Protein AF-A0A2E1SI57-F1 (afdb_monomer_lite)

Sequence (191 aa):
MLPLALVLLSILLGGAGLYLGLTAKQQLAPLTKSADEGSSSAARINKQLSKIDTRINELSAQNSKLKETIQRLGRESSQTLRETKQANEGVQSNRGELIELAQKISQFATSGAVTNASSSRLEATSTGSETSAIETFTASGSASTYKIQSGDTFGKIASQKGVRLDALLEANPDADPRRLSIGKEINIPAN

pLDDT: mean 80.32, std 16.09, range [33.22, 97.12]

Structure (mmCIF, N/CA/C/O backbone):
data_AF-A0A2E1SI57-F1
#
_entry.id   AF-A0A2E1SI57-F1
#
loop_
_atom_site.group_PDB
_atom_site.id
_atom_site.type_symbol
_atom_site.label_atom_id
_atom_site.label_alt_id
_atom_site.label_comp_id
_atom_site.label_asym_id
_atom_site.label_entity_id
_atom_site.label_seq_id
_atom_site.pdbx_PDB_ins_code
_atom_site.Cartn_x
_atom_site.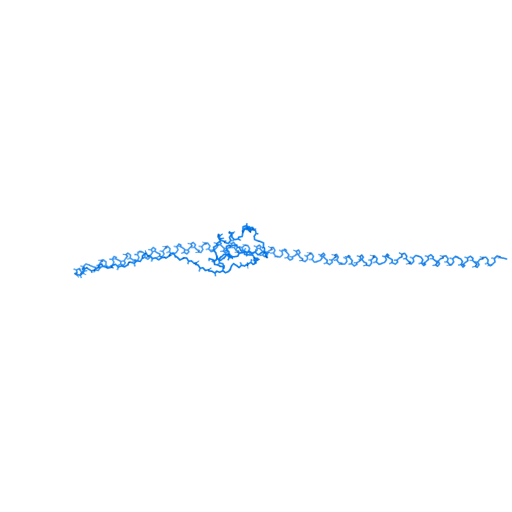Cartn_y
_atom_site.Cartn_z
_atom_site.occupancy
_atom_site.B_iso_or_equiv
_atom_site.auth_seq_id
_atom_site.auth_comp_id
_atom_site.auth_asym_id
_atom_site.auth_atom_id
_atom_site.pdbx_PDB_model_num
ATOM 1 N N . MET A 1 1 ? 59.042 12.226 -72.063 1.00 72.25 1 MET A N 1
ATOM 2 C CA . MET A 1 1 ? 57.666 11.858 -71.650 1.00 72.25 1 MET A CA 1
ATOM 3 C C . MET A 1 1 ? 57.533 11.437 -70.180 1.00 72.25 1 MET A C 1
ATOM 5 O O . MET A 1 1 ? 56.436 11.523 -69.651 1.00 72.25 1 MET A O 1
ATOM 9 N N . LEU A 1 2 ? 58.611 11.037 -69.491 1.00 68.94 2 LEU A N 1
ATOM 10 C CA . LEU A 1 2 ? 58.561 10.534 -68.107 1.00 68.94 2 LEU A CA 1
ATOM 11 C C . LEU A 1 2 ? 58.099 11.525 -66.996 1.00 68.94 2 LEU A C 1
ATOM 13 O O . LEU A 1 2 ? 57.396 11.073 -66.095 1.00 68.94 2 LEU A O 1
ATOM 17 N N . PRO A 1 3 ? 58.407 12.845 -67.016 1.00 80.94 3 PRO A N 1
ATOM 18 C CA . PRO A 1 3 ? 58.059 13.727 -65.888 1.00 80.94 3 PRO A CA 1
ATOM 19 C C . PRO A 1 3 ? 56.559 14.052 -65.788 1.00 80.94 3 PRO A C 1
ATOM 21 O O . PRO A 1 3 ? 56.043 14.230 -64.690 1.00 80.94 3 PRO A O 1
ATOM 24 N N . LEU A 1 4 ? 55.833 14.073 -66.911 1.00 82.12 4 LEU A N 1
ATOM 25 C CA . LEU A 1 4 ? 54.396 14.372 -66.928 1.00 82.12 4 LEU A CA 1
ATOM 26 C C . LEU A 1 4 ? 53.554 13.223 -66.337 1.00 82.12 4 LEU A C 1
ATOM 28 O O . LEU A 1 4 ? 52.540 13.464 -65.688 1.00 82.12 4 LEU A O 1
ATOM 32 N N . ALA A 1 5 ? 54.007 11.976 -66.504 1.00 83.25 5 ALA A N 1
ATOM 33 C CA . ALA A 1 5 ? 53.338 10.794 -65.959 1.00 83.25 5 ALA A CA 1
ATOM 34 C C . ALA A 1 5 ? 53.386 10.741 -64.418 1.00 83.25 5 ALA A C 1
ATOM 36 O O . ALA A 1 5 ? 52.406 10.354 -63.787 1.00 83.25 5 ALA A O 1
ATOM 37 N N . LEU A 1 6 ? 54.492 11.182 -63.805 1.00 85.25 6 LEU A N 1
ATOM 38 C CA . LEU A 1 6 ? 54.644 11.236 -62.344 1.00 85.25 6 LEU A CA 1
ATOM 39 C C . LEU A 1 6 ? 53.727 12.282 -61.690 1.00 85.25 6 LEU A C 1
ATOM 41 O O . LEU A 1 6 ? 53.188 12.029 -60.615 1.00 85.25 6 LEU A O 1
ATOM 45 N N . VAL A 1 7 ? 53.507 13.425 -62.349 1.00 87.12 7 VAL A N 1
ATOM 46 C CA . VAL A 1 7 ? 52.582 14.473 -61.874 1.00 87.12 7 VAL A CA 1
ATOM 47 C C . VAL A 1 7 ? 51.127 14.003 -61.941 1.00 87.12 7 VAL A C 1
ATOM 49 O O . VAL A 1 7 ? 50.351 14.237 -61.020 1.00 87.12 7 VAL A O 1
ATOM 52 N N . LEU A 1 8 ? 50.746 13.292 -63.003 1.00 85.25 8 LEU A N 1
ATOM 53 C CA . LEU A 1 8 ? 49.400 12.723 -63.108 1.00 85.25 8 LEU A CA 1
ATOM 54 C C . LEU A 1 8 ? 49.163 11.622 -62.068 1.00 85.25 8 LEU A C 1
ATOM 56 O O . LEU A 1 8 ? 48.084 11.560 -61.480 1.00 85.25 8 LEU A O 1
ATOM 60 N N . LEU A 1 9 ? 50.178 10.797 -61.792 1.00 88.19 9 LEU A N 1
ATOM 61 C CA . LEU A 1 9 ? 50.095 9.760 -60.768 1.00 88.19 9 LEU A CA 1
ATOM 62 C C . LEU A 1 9 ? 49.910 10.357 -59.366 1.00 88.19 9 LEU A C 1
ATOM 64 O O . LEU A 1 9 ? 49.079 9.859 -58.613 1.00 88.19 9 LEU A O 1
ATOM 68 N N . SER A 1 10 ? 50.624 11.433 -59.016 1.00 86.88 10 SER A N 1
ATOM 69 C CA . SER A 1 10 ? 50.491 12.070 -57.699 1.00 86.88 10 SER A CA 1
ATOM 70 C C . SER A 1 10 ? 49.138 12.759 -57.505 1.00 86.88 10 SER A C 1
ATOM 72 O O . SER A 1 10 ? 48.560 12.662 -56.424 1.00 86.88 10 SER A O 1
ATOM 74 N N . ILE A 1 11 ? 48.587 13.383 -58.550 1.00 89.75 11 ILE A N 1
ATOM 75 C CA . ILE A 1 11 ? 47.237 13.966 -58.523 1.00 89.75 11 ILE A CA 1
ATOM 76 C C . ILE A 1 11 ? 46.177 12.872 -58.363 1.00 89.75 11 ILE A C 1
ATOM 78 O O . ILE A 1 11 ? 45.258 13.026 -57.560 1.00 89.75 11 ILE A O 1
ATOM 82 N N . LEU A 1 12 ? 46.314 11.751 -59.078 1.00 89.94 12 LEU A N 1
ATOM 83 C CA . LEU A 1 12 ? 45.384 10.626 -58.974 1.00 89.94 12 LEU A CA 1
ATOM 84 C C . LEU A 1 12 ? 45.428 9.993 -57.577 1.00 89.94 12 LEU A C 1
ATOM 86 O O . LEU A 1 12 ? 44.386 9.742 -56.974 1.00 89.94 12 LEU A O 1
ATOM 90 N N . LEU A 1 13 ? 46.632 9.780 -57.042 1.00 92.19 13 LEU A N 1
ATOM 91 C CA . LEU A 1 13 ? 46.834 9.200 -55.716 1.00 92.19 13 LEU A CA 1
ATOM 92 C C . LEU A 1 13 ? 46.346 10.148 -54.609 1.00 92.19 13 LEU A C 1
ATOM 94 O O . LEU A 1 13 ? 45.698 9.708 -53.661 1.00 92.19 13 LEU A O 1
ATOM 98 N N . GLY A 1 14 ? 46.584 11.454 -54.763 1.00 90.38 14 GLY A N 1
ATOM 99 C CA . GLY A 1 14 ? 46.053 12.489 -53.878 1.00 90.38 14 GLY A CA 1
ATOM 100 C C . GLY A 1 14 ? 44.525 12.570 -53.922 1.00 90.38 14 GLY A C 1
ATOM 101 O O . GLY A 1 14 ? 43.884 12.616 -52.874 1.00 90.38 14 GLY A O 1
ATOM 102 N N . GLY A 1 15 ? 43.930 12.510 -55.116 1.00 90.75 15 GLY A N 1
ATOM 103 C CA . GLY A 1 15 ? 42.479 12.484 -55.307 1.00 90.75 15 GLY A CA 1
ATOM 104 C C . GLY A 1 15 ? 41.827 11.241 -54.698 1.00 90.75 15 GLY A C 1
ATOM 105 O O . GLY A 1 15 ? 40.817 11.357 -54.005 1.00 90.75 15 GLY A O 1
ATOM 106 N N . ALA A 1 16 ? 42.441 10.068 -54.873 1.00 89.50 16 ALA A N 1
ATOM 107 C CA . ALA A 1 16 ? 41.993 8.823 -54.253 1.00 89.50 16 ALA A CA 1
ATOM 108 C C . ALA A 1 16 ? 42.081 8.881 -52.717 1.00 89.50 16 ALA A C 1
ATOM 110 O O . ALA A 1 16 ? 41.140 8.477 -52.033 1.00 89.50 16 ALA A O 1
ATOM 111 N N . GLY A 1 17 ? 43.165 9.440 -52.169 1.00 89.81 17 GLY A N 1
ATOM 112 C CA . GLY A 1 17 ? 43.313 9.659 -50.728 1.00 89.81 17 GLY A CA 1
ATOM 113 C C . GLY A 1 17 ? 42.256 10.611 -50.161 1.00 89.81 17 GLY A C 1
ATOM 114 O O . GLY A 1 17 ? 41.647 10.320 -49.130 1.00 89.81 17 GLY A O 1
ATOM 115 N N . LEU A 1 18 ? 41.978 11.717 -50.859 1.00 89.69 18 LEU A N 1
ATOM 116 C CA . LEU A 1 18 ? 40.957 12.686 -50.458 1.00 89.69 18 LEU A CA 1
ATOM 117 C C . LEU A 1 18 ? 39.544 12.079 -50.513 1.00 89.69 18 LEU A C 1
ATOM 119 O O . LEU A 1 18 ? 38.763 12.250 -49.578 1.00 89.69 18 LEU A O 1
ATOM 123 N N . TYR A 1 19 ? 39.235 11.322 -51.570 1.00 86.44 19 TYR A N 1
ATOM 124 C CA . TYR A 1 19 ? 37.960 10.619 -51.735 1.00 86.44 19 TYR A CA 1
ATOM 125 C C . TYR A 1 19 ? 37.730 9.587 -50.625 1.00 86.44 19 TYR A C 1
ATOM 127 O O . TYR A 1 19 ? 36.651 9.530 -50.026 1.00 86.44 19 TYR A O 1
ATOM 135 N N . LEU A 1 20 ? 38.762 8.807 -50.295 1.00 87.88 20 LEU A N 1
ATOM 136 C CA . LEU A 1 20 ? 38.685 7.800 -49.243 1.00 87.88 20 LEU A CA 1
ATOM 137 C C . LEU A 1 20 ? 38.544 8.441 -47.853 1.00 87.88 20 LEU A C 1
ATOM 139 O O . LEU A 1 20 ? 37.732 7.985 -47.050 1.00 87.88 20 LEU A O 1
ATOM 143 N N . GLY A 1 21 ? 39.258 9.540 -47.590 1.00 84.12 21 GLY A N 1
ATOM 144 C CA . GLY A 1 21 ? 39.120 10.314 -46.353 1.00 84.12 21 GLY A CA 1
ATOM 145 C C . GLY A 1 21 ? 37.721 10.916 -46.175 1.00 84.12 21 GLY A C 1
ATOM 146 O O . GLY A 1 21 ? 37.158 10.868 -45.078 1.00 84.12 21 GLY A O 1
ATOM 147 N N . LEU A 1 22 ? 37.125 11.428 -47.257 1.00 81.12 22 LEU A N 1
ATOM 148 C CA . LEU A 1 22 ? 35.765 11.974 -47.241 1.00 81.12 22 LEU A CA 1
ATOM 149 C C . LEU A 1 22 ? 34.713 10.875 -47.017 1.00 81.12 22 LEU A C 1
ATOM 151 O O . LEU A 1 22 ? 33.778 11.059 -46.238 1.00 81.12 22 LEU A O 1
ATOM 155 N N . THR A 1 23 ? 34.907 9.707 -47.633 1.00 80.38 23 THR A N 1
ATOM 156 C CA . THR A 1 23 ? 34.033 8.534 -47.467 1.00 80.38 23 THR A CA 1
ATOM 157 C C . THR A 1 23 ? 34.116 7.969 -46.043 1.00 80.38 23 THR A C 1
ATOM 159 O O . THR A 1 23 ? 33.094 7.643 -45.440 1.00 80.38 23 THR A O 1
ATOM 162 N N . ALA A 1 24 ? 35.314 7.925 -45.450 1.00 78.12 24 ALA A N 1
ATOM 163 C CA . ALA A 1 24 ? 35.501 7.514 -44.060 1.00 78.12 24 ALA A CA 1
ATOM 164 C C . ALA A 1 24 ? 34.776 8.459 -43.083 1.00 78.12 24 ALA A C 1
ATOM 166 O O . ALA A 1 24 ? 34.071 7.999 -42.189 1.00 78.12 24 ALA A O 1
ATOM 167 N N . LYS A 1 25 ? 34.858 9.783 -43.283 1.00 73.25 25 LYS A N 1
ATOM 168 C CA . LYS A 1 25 ? 34.141 10.768 -42.447 1.00 73.25 25 LYS A CA 1
ATOM 169 C C . LYS A 1 25 ? 32.623 10.533 -42.417 1.00 73.25 25 LYS A C 1
ATOM 171 O O . LYS A 1 25 ? 32.020 10.697 -41.358 1.00 73.25 25 LYS A O 1
ATOM 176 N N . GLN A 1 26 ? 32.016 10.117 -43.533 1.00 73.56 26 GLN A N 1
ATOM 177 C CA . GLN A 1 26 ? 30.572 9.841 -43.605 1.00 73.56 26 GLN A CA 1
ATOM 178 C C . GLN A 1 26 ? 30.158 8.608 -42.787 1.00 73.56 26 GLN A C 1
ATOM 180 O O . GLN A 1 26 ? 29.090 8.610 -42.179 1.00 73.56 26 GLN A O 1
ATOM 185 N N . GLN A 1 27 ? 31.018 7.589 -42.709 1.00 70.31 27 GLN A N 1
ATOM 186 C CA . GLN A 1 27 ? 30.766 6.363 -41.940 1.00 70.31 27 GLN A CA 1
ATOM 187 C C . GLN A 1 27 ? 30.908 6.574 -40.420 1.00 70.31 27 GLN A C 1
ATOM 189 O O . GLN A 1 27 ? 30.269 5.873 -39.641 1.00 70.31 27 GLN A O 1
ATOM 194 N N . LEU A 1 28 ? 31.711 7.551 -39.975 1.00 66.88 28 LEU A N 1
ATOM 195 C CA . LEU A 1 28 ? 31.968 7.812 -38.549 1.00 66.88 28 LEU A CA 1
ATOM 196 C C . LEU A 1 28 ? 30.889 8.675 -37.863 1.00 66.88 28 LEU A C 1
ATOM 198 O O . LEU A 1 28 ? 30.695 8.567 -36.652 1.00 66.88 28 LEU A O 1
ATOM 202 N N . ALA A 1 29 ? 30.168 9.510 -38.616 1.00 71.12 29 ALA A N 1
ATOM 203 C CA . ALA A 1 29 ? 29.090 10.354 -38.093 1.00 71.12 29 ALA A CA 1
ATOM 204 C C . ALA A 1 29 ? 27.936 9.581 -37.400 1.00 71.12 29 ALA A C 1
ATOM 206 O O . ALA A 1 29 ? 27.519 9.992 -36.314 1.00 71.12 29 ALA A O 1
ATOM 207 N N . PRO A 1 30 ? 27.413 8.462 -37.946 1.00 72.38 30 PRO A N 1
ATOM 208 C CA . PRO A 1 30 ? 26.376 7.690 -37.255 1.00 72.38 30 PRO A CA 1
ATOM 209 C C . PRO A 1 30 ? 26.901 6.984 -35.993 1.00 72.38 30 PRO A C 1
ATOM 211 O O . PRO A 1 30 ? 26.175 6.879 -35.004 1.00 72.38 30 PRO A O 1
ATOM 214 N N . LEU A 1 31 ? 28.170 6.560 -35.991 1.00 69.06 31 LEU A N 1
ATOM 215 C CA . LEU A 1 31 ? 28.803 5.884 -34.853 1.00 69.06 31 LEU A CA 1
ATOM 216 C C . LEU A 1 31 ? 28.915 6.813 -33.636 1.00 69.06 31 LEU A C 1
ATOM 218 O O . LEU A 1 31 ? 28.514 6.423 -32.540 1.00 69.06 31 LEU A O 1
ATOM 222 N N . THR A 1 32 ? 29.369 8.059 -33.821 1.00 71.81 32 THR A N 1
ATOM 223 C CA . THR A 1 32 ? 29.458 9.023 -32.706 1.00 71.81 32 THR A CA 1
ATOM 224 C C . THR A 1 32 ? 28.087 9.360 -32.124 1.00 71.81 32 THR A C 1
ATOM 226 O O . THR A 1 32 ? 27.940 9.391 -30.908 1.00 71.81 32 THR A O 1
ATOM 229 N N . LYS A 1 33 ? 27.053 9.505 -32.963 1.00 76.62 33 LYS A N 1
ATOM 230 C CA . LYS A 1 33 ? 25.689 9.773 -32.490 1.00 76.62 33 LYS A CA 1
ATOM 231 C C . LYS A 1 33 ? 25.147 8.626 -31.633 1.00 76.62 33 LYS A C 1
ATOM 233 O O . LYS A 1 33 ? 24.593 8.866 -30.564 1.00 76.62 33 LYS A O 1
ATOM 238 N N . SER A 1 34 ? 25.356 7.381 -32.066 1.00 70.62 34 SER A N 1
ATOM 239 C CA . SER A 1 34 ? 24.949 6.205 -31.287 1.00 70.62 34 SER A CA 1
ATOM 240 C C . SER A 1 34 ? 25.712 6.069 -29.960 1.00 70.62 34 SER A C 1
ATOM 242 O O . SER A 1 34 ? 25.139 5.627 -28.964 1.00 70.62 34 SER A O 1
ATOM 244 N N . ALA A 1 35 ? 26.975 6.508 -29.906 1.00 76.88 35 ALA A N 1
ATOM 245 C CA . ALA A 1 35 ? 27.766 6.527 -28.677 1.00 76.88 35 ALA A CA 1
ATOM 246 C C . ALA A 1 35 ? 27.251 7.571 -27.663 1.00 76.88 35 ALA A C 1
ATOM 248 O O . ALA A 1 35 ? 27.119 7.257 -26.477 1.00 76.88 35 ALA A O 1
ATOM 249 N N . ASP A 1 36 ? 26.887 8.776 -28.117 1.00 79.12 36 ASP A N 1
ATOM 250 C CA . ASP A 1 36 ? 26.271 9.820 -27.279 1.00 79.12 36 ASP A CA 1
ATOM 251 C C . ASP A 1 36 ? 24.883 9.407 -26.750 1.00 79.12 36 ASP A C 1
ATOM 253 O O . ASP A 1 36 ? 24.551 9.613 -25.574 1.00 79.12 36 ASP A O 1
ATOM 257 N N . GLU A 1 37 ? 24.073 8.764 -27.596 1.00 81.25 37 GLU A N 1
ATOM 258 C CA . GLU A 1 37 ? 22.772 8.200 -27.212 1.00 81.25 37 GLU A CA 1
ATOM 259 C C . GLU A 1 37 ? 22.923 7.045 -26.203 1.00 81.25 37 GLU A C 1
ATOM 261 O O . GLU A 1 37 ? 22.159 6.955 -25.232 1.00 81.25 37 GLU A O 1
ATOM 266 N N . GLY A 1 38 ? 23.945 6.199 -26.375 1.00 81.81 38 GLY A N 1
ATOM 267 C CA . GLY A 1 38 ? 24.311 5.139 -25.434 1.00 81.81 38 GLY A CA 1
ATOM 268 C C . GLY A 1 38 ? 24.740 5.683 -24.068 1.00 81.81 38 GLY A C 1
ATOM 269 O O . GLY A 1 38 ? 24.234 5.231 -23.039 1.00 81.81 38 GLY A O 1
ATOM 270 N N . SER A 1 39 ? 25.593 6.711 -24.045 1.00 84.44 39 SER A N 1
ATOM 271 C CA . SER A 1 39 ? 26.023 7.402 -22.818 1.00 84.44 39 SER A CA 1
ATOM 272 C C . SER A 1 39 ? 24.841 8.031 -22.070 1.00 84.44 39 SER A C 1
ATOM 274 O O . SER A 1 39 ? 24.659 7.838 -20.864 1.00 84.44 39 SER A O 1
ATOM 276 N N . SER A 1 40 ? 23.950 8.696 -22.808 1.00 87.19 40 SER A N 1
ATOM 277 C CA . SER A 1 40 ? 22.722 9.281 -22.261 1.00 87.19 40 SER A CA 1
ATOM 278 C C . SER A 1 40 ? 21.784 8.222 -21.671 1.00 87.19 40 SER A C 1
ATOM 280 O O . SER A 1 40 ? 21.153 8.443 -20.633 1.00 87.19 40 SER A O 1
ATOM 282 N N . SER A 1 41 ? 21.695 7.053 -22.309 1.00 89.56 41 SER A N 1
ATOM 283 C CA . SER A 1 41 ? 20.908 5.916 -21.820 1.00 89.56 41 SER A CA 1
ATOM 284 C C . SER A 1 41 ? 21.512 5.319 -20.547 1.00 89.56 41 SER A C 1
ATOM 286 O O . SER A 1 41 ? 20.787 5.102 -19.575 1.00 89.56 41 SER A O 1
ATOM 288 N N . ALA A 1 42 ? 22.836 5.154 -20.492 1.00 89.38 42 ALA A N 1
ATOM 289 C CA . ALA A 1 42 ? 23.546 4.700 -19.298 1.00 89.38 42 ALA A CA 1
ATOM 290 C C . ALA A 1 42 ? 23.355 5.660 -18.107 1.00 89.38 42 ALA A C 1
ATOM 292 O O . ALA A 1 42 ? 23.066 5.220 -16.992 1.00 89.38 42 ALA A O 1
ATOM 293 N N . ALA A 1 43 ? 23.408 6.975 -18.343 1.00 90.69 43 ALA A N 1
ATOM 294 C CA . ALA A 1 43 ? 23.146 7.982 -17.313 1.00 90.69 43 ALA A CA 1
ATOM 295 C C . ALA A 1 43 ? 21.711 7.894 -16.758 1.00 90.69 43 ALA A C 1
ATOM 297 O O . ALA A 1 43 ? 21.491 8.006 -15.548 1.00 90.69 43 ALA A O 1
ATOM 298 N N . ARG A 1 44 ? 20.719 7.646 -1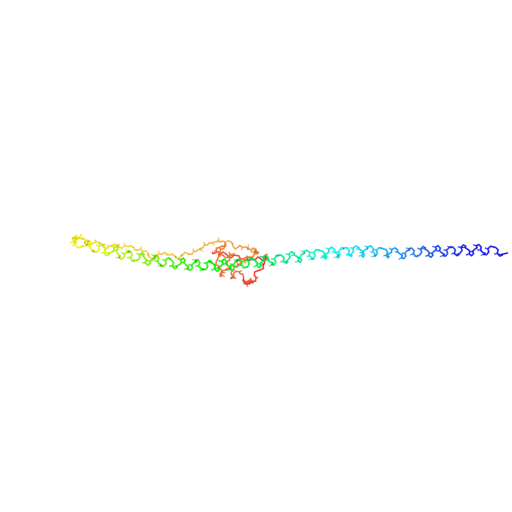7.625 1.00 93.62 44 ARG A N 1
ATOM 299 C CA . ARG A 1 44 ? 19.324 7.424 -17.207 1.00 93.62 44 ARG A CA 1
ATOM 300 C C . ARG A 1 44 ? 19.181 6.153 -16.376 1.00 93.62 44 ARG A C 1
ATOM 302 O O . ARG A 1 44 ? 18.495 6.199 -15.358 1.00 93.62 44 ARG A O 1
ATOM 309 N N . ILE A 1 45 ? 19.830 5.059 -16.778 1.00 93.50 45 ILE A N 1
ATOM 310 C CA . ILE A 1 45 ? 19.814 3.789 -16.038 1.00 93.50 45 ILE A CA 1
ATOM 311 C C . ILE A 1 45 ? 20.393 3.989 -14.637 1.00 93.50 45 ILE A C 1
ATOM 313 O O . ILE A 1 45 ? 19.734 3.642 -13.662 1.00 93.50 45 ILE A O 1
ATOM 317 N N . ASN A 1 46 ? 21.556 4.632 -14.515 1.00 92.88 46 ASN A N 1
ATOM 318 C CA . ASN A 1 46 ? 22.174 4.888 -13.212 1.00 92.88 46 ASN A CA 1
ATOM 319 C C . ASN A 1 46 ? 21.273 5.762 -12.312 1.00 92.88 46 ASN A C 1
ATOM 321 O O . ASN A 1 46 ? 21.055 5.469 -11.137 1.00 92.88 46 ASN A O 1
ATOM 325 N N . LYS A 1 47 ? 20.626 6.783 -12.890 1.00 94.81 47 LYS A N 1
ATOM 326 C CA . LYS A 1 47 ? 19.633 7.600 -12.173 1.00 94.81 47 LYS A CA 1
ATOM 327 C C . LYS A 1 47 ? 18.419 6.789 -11.705 1.00 94.81 47 LYS A C 1
ATOM 329 O O . LYS A 1 47 ? 17.893 7.060 -10.627 1.00 94.81 47 LYS A O 1
ATOM 334 N N . GLN A 1 48 ? 17.937 5.838 -12.506 1.00 94.31 48 GLN A N 1
ATOM 335 C CA . GLN A 1 48 ? 16.854 4.937 -12.095 1.00 94.31 48 GLN A CA 1
ATOM 336 C C . GLN A 1 48 ? 17.312 4.004 -10.973 1.00 94.31 48 GLN A C 1
ATOM 338 O O . GLN A 1 48 ? 16.566 3.825 -10.016 1.00 94.31 48 GLN A O 1
ATOM 343 N N . LEU A 1 49 ? 18.541 3.490 -11.042 1.00 94.00 49 LEU A N 1
ATOM 344 C CA . LEU A 1 49 ? 19.119 2.620 -10.020 1.00 94.00 49 LEU A CA 1
ATOM 345 C C . LEU A 1 49 ? 19.189 3.331 -8.661 1.00 94.00 49 LEU A C 1
ATOM 347 O O . LEU A 1 49 ? 18.596 2.864 -7.696 1.00 94.00 49 LEU A O 1
ATOM 351 N N . SER A 1 50 ? 19.732 4.551 -8.631 1.00 94.81 50 SER A N 1
ATOM 352 C CA . SER A 1 50 ? 19.771 5.381 -7.418 1.00 94.81 50 SER A CA 1
ATOM 353 C C . SER A 1 50 ? 18.375 5.675 -6.840 1.00 94.81 50 SER A C 1
ATOM 355 O O . SER A 1 50 ? 18.170 5.668 -5.621 1.00 94.81 50 SER A O 1
ATOM 357 N N . LYS A 1 51 ? 17.369 5.895 -7.700 1.00 95.81 51 LYS A N 1
ATOM 358 C CA . LYS A 1 51 ? 15.974 6.044 -7.252 1.00 95.81 51 LYS A CA 1
ATOM 359 C C . LYS A 1 51 ? 15.414 4.752 -6.663 1.00 95.81 51 LYS A C 1
ATOM 361 O O . LYS A 1 51 ? 14.646 4.824 -5.707 1.00 95.81 51 LYS A O 1
ATOM 366 N N . ILE A 1 52 ? 15.749 3.601 -7.241 1.00 96.62 52 ILE A N 1
ATOM 367 C CA . ILE A 1 52 ? 15.336 2.291 -6.732 1.00 96.62 52 ILE A CA 1
ATOM 368 C C . ILE A 1 52 ? 15.963 2.051 -5.356 1.00 96.62 52 ILE A C 1
ATOM 370 O O . ILE A 1 52 ? 15.219 1.740 -4.431 1.00 96.62 52 ILE A O 1
ATOM 374 N N . ASP A 1 53 ? 17.261 2.307 -5.178 1.00 95.62 53 ASP A N 1
ATOM 375 C CA . ASP A 1 53 ? 17.939 2.188 -3.878 1.00 95.62 53 ASP A CA 1
ATOM 376 C C . ASP A 1 53 ? 17.277 3.065 -2.809 1.00 95.62 53 ASP A C 1
ATOM 378 O O . ASP A 1 53 ? 16.977 2.618 -1.700 1.00 95.62 53 ASP A O 1
ATOM 382 N N . THR A 1 54 ? 16.953 4.309 -3.172 1.00 96.62 54 THR A N 1
ATOM 383 C CA . THR A 1 54 ? 16.238 5.231 -2.277 1.00 96.62 54 THR A CA 1
ATOM 384 C C . THR A 1 54 ? 14.867 4.674 -1.884 1.00 96.62 54 THR A C 1
ATOM 386 O O . THR A 1 54 ? 14.500 4.701 -0.710 1.00 96.62 54 THR A O 1
ATOM 389 N N . ARG A 1 55 ? 14.107 4.133 -2.846 1.00 97.06 55 ARG A N 1
ATOM 390 C CA . ARG A 1 55 ? 12.792 3.524 -2.586 1.00 97.06 55 ARG A CA 1
ATOM 391 C C . ARG A 1 55 ? 12.889 2.269 -1.723 1.00 97.06 55 ARG A C 1
ATOM 393 O O . ARG A 1 55 ? 12.007 2.058 -0.900 1.00 97.06 55 ARG A O 1
ATOM 400 N N . ILE A 1 56 ? 13.927 1.452 -1.892 1.00 96.81 56 ILE A N 1
ATOM 401 C CA . ILE A 1 56 ? 14.162 0.259 -1.068 1.00 96.81 56 ILE A CA 1
ATOM 402 C C . ILE A 1 56 ? 14.409 0.665 0.388 1.00 96.81 56 ILE A C 1
ATOM 404 O O . ILE A 1 56 ? 13.796 0.099 1.294 1.00 96.81 56 ILE A O 1
ATOM 408 N N . ASN A 1 57 ? 15.245 1.681 0.613 1.00 96.38 57 ASN A N 1
ATOM 409 C CA . ASN A 1 57 ? 15.526 2.189 1.956 1.00 96.38 57 ASN A CA 1
ATOM 410 C C . ASN A 1 57 ? 14.274 2.779 2.621 1.00 96.38 57 ASN A C 1
ATOM 412 O O . ASN A 1 57 ? 13.984 2.462 3.775 1.00 96.38 57 ASN A O 1
ATOM 416 N N . GLU A 1 58 ? 13.493 3.569 1.883 1.00 95.81 58 GLU A N 1
ATOM 417 C CA . GLU A 1 58 ? 12.214 4.107 2.361 1.00 95.81 58 GLU A CA 1
ATOM 418 C C . GLU A 1 58 ? 11.222 2.985 2.708 1.00 95.81 58 GLU A C 1
ATOM 420 O O . GLU A 1 58 ? 10.621 2.984 3.781 1.00 95.81 58 GLU A O 1
ATOM 425 N N . LEU A 1 59 ? 11.086 1.978 1.840 1.00 96.56 59 LEU A N 1
ATOM 426 C CA . LEU A 1 59 ? 10.178 0.855 2.071 1.00 96.56 59 LEU A CA 1
ATOM 427 C C . LEU A 1 59 ? 10.591 0.030 3.301 1.00 96.56 59 LEU A C 1
ATOM 429 O O . LEU A 1 59 ? 9.740 -0.420 4.069 1.00 96.56 59 LEU A O 1
ATOM 433 N N . SER A 1 60 ? 11.895 -0.137 3.525 1.00 96.06 60 SER A N 1
ATOM 434 C CA . SER A 1 60 ? 12.431 -0.763 4.737 1.00 96.06 60 SER A CA 1
ATOM 435 C C . SER A 1 60 ? 12.045 0.021 5.998 1.00 96.06 60 SER A C 1
ATOM 437 O O . SER A 1 60 ? 11.530 -0.558 6.962 1.00 96.06 60 SER A O 1
ATOM 439 N N . ALA A 1 61 ? 12.190 1.350 5.973 1.00 96.88 61 ALA A N 1
ATOM 440 C CA . ALA A 1 61 ? 11.789 2.214 7.081 1.00 96.88 61 ALA A CA 1
ATOM 441 C C . ALA A 1 61 ? 10.274 2.138 7.355 1.00 96.88 61 ALA A C 1
ATOM 443 O O . ALA A 1 61 ? 9.851 2.030 8.511 1.00 96.88 61 ALA A O 1
ATOM 444 N N . GLN A 1 62 ? 9.450 2.111 6.303 1.00 96.69 62 GLN A N 1
ATOM 445 C CA . GLN A 1 62 ? 7.999 1.942 6.417 1.00 96.69 62 GLN A CA 1
ATOM 446 C C . GLN A 1 62 ? 7.619 0.604 7.055 1.00 96.69 62 GLN A C 1
ATOM 448 O O . GLN A 1 62 ? 6.770 0.572 7.947 1.00 96.69 62 GLN A O 1
ATOM 453 N N . ASN A 1 63 ? 8.281 -0.488 6.667 1.00 96.56 63 ASN A N 1
ATOM 454 C CA . ASN A 1 63 ? 8.057 -1.800 7.272 1.00 96.56 63 ASN A CA 1
ATOM 455 C C . ASN A 1 63 ? 8.428 -1.821 8.764 1.00 96.56 63 ASN A C 1
ATOM 457 O O . ASN A 1 63 ? 7.697 -2.407 9.566 1.00 96.56 63 ASN A O 1
ATOM 461 N N . SER A 1 64 ? 9.508 -1.141 9.165 1.00 97.12 64 SER A N 1
ATOM 462 C CA . SER A 1 64 ? 9.862 -0.997 10.585 1.00 97.12 64 SER A CA 1
ATOM 463 C C . SER A 1 64 ? 8.782 -0.239 11.364 1.00 97.12 64 SER A C 1
ATOM 465 O O . SER A 1 64 ? 8.320 -0.705 12.407 1.00 97.12 64 SER A O 1
ATOM 467 N N . LYS A 1 65 ? 8.297 0.885 10.823 1.00 96.12 65 LYS A N 1
ATOM 468 C CA . LYS A 1 65 ? 7.222 1.680 11.437 1.00 96.12 65 LYS A CA 1
ATOM 469 C C . LYS A 1 65 ? 5.904 0.908 11.539 1.00 96.12 65 LYS A C 1
ATOM 471 O O . LYS A 1 65 ? 5.177 1.023 12.530 1.00 96.12 65 LYS A O 1
ATOM 476 N N . LEU A 1 66 ? 5.592 0.102 10.525 1.00 95.56 66 LEU A N 1
ATOM 477 C CA . LEU A 1 66 ? 4.429 -0.779 10.539 1.00 95.56 66 LEU A CA 1
ATOM 478 C C . LEU A 1 66 ? 4.547 -1.818 11.661 1.00 95.56 66 LEU A C 1
ATOM 480 O O . LEU A 1 66 ? 3.604 -1.992 12.433 1.00 95.56 66 LEU A O 1
ATOM 484 N N . LYS A 1 67 ? 5.718 -2.450 11.808 1.00 96.31 67 LYS A N 1
ATOM 485 C CA . LYS A 1 67 ? 5.996 -3.408 12.887 1.00 96.31 67 LYS A CA 1
ATOM 486 C C . LYS A 1 67 ? 5.813 -2.778 14.268 1.00 96.31 67 LYS A C 1
ATOM 488 O O . LYS A 1 67 ? 5.151 -3.371 15.117 1.00 96.31 67 LYS A O 1
ATOM 493 N N . GLU A 1 68 ? 6.336 -1.573 14.485 1.00 96.31 68 GLU A N 1
ATOM 494 C CA . GLU A 1 68 ? 6.143 -0.838 15.742 1.00 96.31 68 GLU A CA 1
ATOM 495 C C . GLU A 1 68 ? 4.669 -0.534 16.016 1.00 96.31 68 GLU A C 1
ATOM 497 O O . GLU A 1 68 ? 4.194 -0.713 17.138 1.00 96.31 68 GLU A O 1
ATOM 502 N N . THR A 1 69 ? 3.924 -0.121 14.989 1.00 94.88 69 THR A N 1
ATOM 503 C CA . THR A 1 69 ? 2.494 0.189 15.116 1.00 94.88 69 THR A CA 1
ATOM 504 C C . THR A 1 69 ? 1.696 -1.047 15.522 1.00 94.88 69 THR A C 1
ATOM 506 O O . THR A 1 69 ? 0.878 -0.967 16.436 1.00 94.88 69 THR A O 1
ATOM 509 N N . ILE A 1 70 ? 1.975 -2.198 14.905 1.00 96.38 70 ILE A N 1
ATOM 510 C CA . ILE A 1 70 ? 1.348 -3.478 15.258 1.00 96.38 70 ILE A CA 1
ATOM 511 C C . ILE A 1 70 ? 1.687 -3.863 16.702 1.00 96.38 70 ILE A C 1
ATOM 513 O O . ILE A 1 70 ? 0.804 -4.252 17.464 1.00 96.38 70 ILE A O 1
ATOM 517 N N . GLN A 1 71 ? 2.952 -3.722 17.109 1.00 93.88 71 GLN A N 1
ATOM 518 C CA . GLN A 1 71 ? 3.377 -4.044 18.472 1.00 93.88 71 GLN A CA 1
ATOM 519 C C . GLN A 1 71 ? 2.745 -3.128 19.524 1.00 93.88 71 GLN A C 1
ATOM 521 O O . GLN A 1 71 ? 2.399 -3.594 20.611 1.00 93.88 71 GLN A O 1
ATOM 526 N N . ARG A 1 72 ? 2.604 -1.832 19.226 1.00 95.19 72 ARG A N 1
ATOM 527 C CA . ARG A 1 72 ? 1.906 -0.884 20.100 1.00 95.19 72 ARG A CA 1
ATOM 528 C C . ARG A 1 72 ? 0.431 -1.251 20.221 1.00 95.19 72 ARG A C 1
ATOM 530 O O . ARG A 1 72 ? -0.045 -1.403 21.339 1.00 95.19 72 ARG A O 1
ATOM 537 N N . LEU A 1 73 ? -0.247 -1.472 19.095 1.00 94.62 73 LEU A N 1
ATOM 538 C CA . LEU A 1 73 ? -1.669 -1.809 19.079 1.00 94.62 73 LEU A CA 1
ATOM 539 C C . LEU A 1 73 ? -1.956 -3.119 19.829 1.00 94.62 73 LEU A C 1
ATOM 541 O O . LEU A 1 73 ? -2.933 -3.213 20.566 1.00 94.62 73 LEU A O 1
ATOM 545 N N . GLY A 1 74 ? -1.076 -4.116 19.694 1.00 94.12 74 GLY A N 1
ATOM 546 C CA . GLY A 1 74 ? -1.179 -5.367 20.446 1.00 94.12 74 GLY A CA 1
ATOM 547 C C . GLY A 1 74 ? -1.084 -5.158 21.961 1.00 94.12 74 GLY A C 1
ATOM 548 O O . GLY A 1 74 ? -1.876 -5.725 22.714 1.00 94.12 74 GLY A O 1
ATOM 549 N N . ARG A 1 75 ? -0.155 -4.304 22.418 1.00 93.31 75 ARG A N 1
ATOM 550 C CA . ARG A 1 75 ? -0.031 -3.949 23.841 1.00 93.31 75 ARG A CA 1
ATOM 551 C C . ARG A 1 75 ? -1.256 -3.188 24.340 1.00 93.31 75 ARG A C 1
ATOM 553 O O . ARG A 1 75 ? -1.837 -3.614 25.335 1.00 93.31 75 ARG A O 1
ATOM 560 N N . GLU A 1 76 ? -1.674 -2.145 23.626 1.00 93.94 76 GLU A N 1
ATOM 561 C CA . GLU A 1 76 ? -2.860 -1.340 23.955 1.00 93.94 76 GLU A CA 1
ATOM 562 C C . GLU A 1 76 ? -4.112 -2.216 24.074 1.00 93.94 76 GLU A C 1
ATOM 564 O O . GLU A 1 76 ? -4.780 -2.197 25.102 1.00 93.94 76 GLU A O 1
ATOM 569 N N . SER A 1 77 ? -4.371 -3.080 23.088 1.00 92.75 77 SER A N 1
ATOM 570 C CA . SER A 1 77 ? -5.522 -3.989 23.114 1.00 92.75 77 SER A CA 1
ATOM 571 C C . SER A 1 77 ? -5.504 -4.925 24.329 1.00 92.75 77 SER A C 1
ATOM 573 O O . SER A 1 77 ? -6.521 -5.085 25.009 1.00 92.75 77 SER A O 1
ATOM 575 N N . SER A 1 78 ? -4.345 -5.508 24.653 1.00 92.00 78 SER A N 1
ATOM 576 C CA . SER A 1 78 ? -4.212 -6.385 25.822 1.00 92.00 78 SER A CA 1
ATOM 577 C C . SER A 1 78 ? -4.399 -5.645 27.151 1.00 92.00 78 SER A C 1
ATOM 579 O O . SER A 1 78 ? -4.914 -6.220 28.110 1.00 92.00 78 SER A O 1
ATOM 581 N N . GLN A 1 79 ? -4.004 -4.373 27.206 1.00 92.50 79 GLN A N 1
ATOM 582 C CA . GLN A 1 79 ? -4.150 -3.527 28.381 1.00 92.50 79 GLN A CA 1
ATOM 583 C C . GLN A 1 79 ? -5.613 -3.147 28.596 1.00 92.50 79 GLN A C 1
ATOM 585 O O . GLN A 1 79 ? -6.134 -3.366 29.687 1.00 92.50 79 GLN A O 1
ATOM 590 N N . THR A 1 80 ? -6.308 -2.695 27.551 1.00 92.50 80 THR A N 1
ATOM 591 C CA . THR A 1 80 ? -7.738 -2.3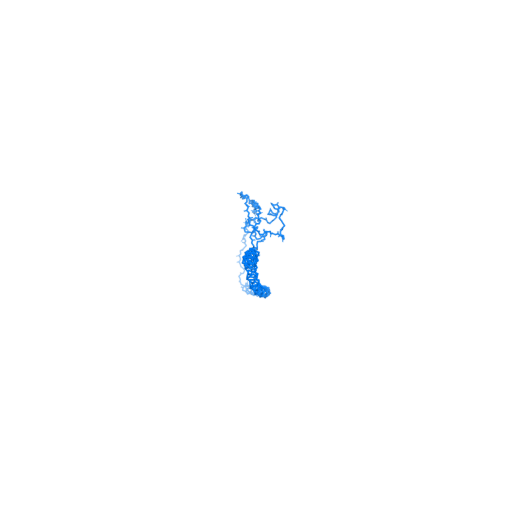71 27.629 1.00 92.50 80 THR A CA 1
ATOM 592 C C . THR A 1 80 ? -8.562 -3.579 28.076 1.00 92.50 80 THR A C 1
ATOM 594 O O . THR A 1 80 ? -9.487 -3.445 28.876 1.00 92.50 80 THR A O 1
ATOM 597 N N . LEU A 1 81 ? -8.212 -4.791 27.632 1.00 90.31 81 LEU A N 1
ATOM 598 C CA . LEU A 1 81 ? -8.897 -6.002 28.090 1.00 90.31 81 LEU A CA 1
ATOM 599 C C . LEU A 1 81 ? -8.698 -6.258 29.596 1.00 90.31 81 LEU A C 1
ATOM 601 O O . LEU A 1 81 ? -9.615 -6.709 30.279 1.00 90.31 81 LEU A O 1
ATOM 605 N N . ARG A 1 82 ? -7.511 -5.958 30.136 1.00 89.25 82 ARG A N 1
ATOM 606 C CA . ARG A 1 82 ? -7.239 -6.079 31.577 1.00 89.25 82 ARG A CA 1
ATOM 607 C C . ARG A 1 82 ? -7.964 -5.005 32.377 1.00 89.25 82 ARG A C 1
ATOM 609 O O . ARG A 1 82 ? -8.573 -5.331 33.389 1.00 89.25 82 ARG A O 1
ATOM 616 N N . GLU A 1 83 ? -7.941 -3.763 31.904 1.00 92.25 83 GLU A N 1
ATOM 617 C CA . GLU A 1 83 ? -8.623 -2.633 32.541 1.00 92.25 83 GLU A CA 1
ATOM 618 C C . GLU A 1 83 ? -10.138 -2.848 32.584 1.00 92.25 83 GLU A C 1
ATOM 620 O O . GLU A 1 83 ? -10.752 -2.679 33.631 1.00 92.25 83 GLU A O 1
ATOM 625 N N . THR A 1 84 ? -10.745 -3.307 31.486 1.00 89.06 84 THR A N 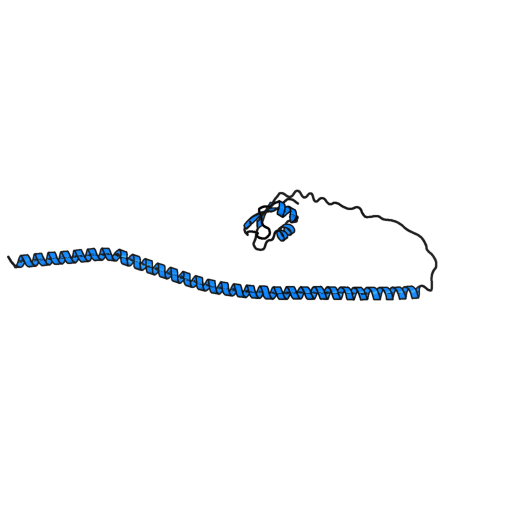1
ATOM 626 C CA . THR A 1 84 ? -12.184 -3.626 31.443 1.00 89.06 84 THR A CA 1
ATOM 627 C C . THR A 1 84 ? -12.547 -4.780 32.374 1.00 89.06 84 THR A C 1
ATOM 629 O O . THR A 1 84 ? -13.560 -4.705 33.072 1.00 89.06 84 THR A O 1
ATOM 632 N N . LYS A 1 85 ? -11.712 -5.826 32.447 1.00 92.75 85 LYS A N 1
ATOM 633 C CA . LYS A 1 85 ? -11.920 -6.935 33.385 1.00 92.75 85 LYS A CA 1
ATOM 634 C C . LYS A 1 85 ? -11.834 -6.467 34.840 1.00 92.75 85 LYS A C 1
ATOM 636 O O . LYS A 1 85 ? -12.739 -6.755 35.618 1.00 92.75 85 LYS A O 1
ATOM 641 N N . GLN A 1 86 ? -10.797 -5.707 35.185 1.00 93.50 86 GLN A N 1
ATOM 642 C CA . GLN A 1 86 ? -10.599 -5.182 36.536 1.00 93.50 86 GLN A CA 1
ATOM 643 C C . GLN A 1 86 ? -11.700 -4.189 36.931 1.00 93.50 86 GLN A C 1
ATOM 645 O O . GLN A 1 86 ? -12.199 -4.235 38.053 1.00 93.50 86 GLN A O 1
ATOM 650 N N . ALA A 1 87 ? -12.130 -3.326 36.008 1.00 93.44 87 ALA A N 1
ATOM 651 C CA . ALA A 1 87 ? -13.244 -2.412 36.232 1.00 93.44 87 ALA A CA 1
ATOM 652 C C . ALA A 1 87 ? -14.547 -3.175 36.503 1.00 93.44 87 ALA A C 1
ATOM 654 O O . ALA A 1 87 ? -15.275 -2.834 37.432 1.00 93.44 87 ALA A O 1
ATOM 655 N N . ASN A 1 88 ? -14.828 -4.239 35.744 1.00 93.19 88 ASN A N 1
ATOM 656 C CA . ASN A 1 88 ? -15.994 -5.082 35.991 1.00 93.19 88 ASN A CA 1
ATOM 657 C C . ASN A 1 88 ? -15.918 -5.782 37.358 1.00 93.19 88 ASN A C 1
ATOM 659 O O . ASN A 1 88 ? -16.904 -5.788 38.089 1.00 93.19 88 ASN A O 1
ATOM 663 N N . GLU A 1 89 ? -14.758 -6.329 37.730 1.00 93.25 89 GLU A N 1
ATOM 664 C CA . GLU A 1 89 ? -14.536 -6.923 39.058 1.00 93.25 89 GLU A CA 1
ATOM 665 C C . GLU A 1 89 ? -14.768 -5.897 40.184 1.00 93.25 89 GLU A C 1
ATOM 667 O O . GLU A 1 89 ? -15.496 -6.184 41.134 1.00 93.25 89 GLU A O 1
ATOM 672 N N . GLY A 1 90 ? -14.250 -4.673 40.043 1.00 93.50 90 GLY A N 1
ATOM 673 C CA . GLY A 1 90 ? -14.480 -3.585 40.998 1.00 93.50 90 GLY A CA 1
ATOM 674 C C . GLY A 1 90 ? -15.951 -3.175 41.109 1.00 93.50 90 GLY A C 1
ATOM 675 O O . GLY A 1 90 ? -16.462 -3.002 42.213 1.00 93.50 90 GLY A O 1
ATOM 676 N N . VAL A 1 91 ? -16.674 -3.089 39.986 1.00 95.06 91 VAL A N 1
ATOM 677 C CA . VAL A 1 91 ? -18.122 -2.808 39.988 1.00 95.06 91 VAL A CA 1
ATOM 678 C C . VAL A 1 91 ? -18.897 -3.898 40.727 1.00 95.06 91 VAL A C 1
ATOM 680 O O . VAL A 1 91 ? -19.817 -3.577 41.478 1.00 95.06 91 VAL A O 1
ATOM 683 N N . GLN A 1 92 ? -18.540 -5.172 40.547 1.00 92.06 92 GLN A N 1
ATOM 684 C CA . GLN A 1 92 ? -19.192 -6.270 41.265 1.00 92.06 92 GLN A CA 1
ATOM 685 C C . GLN A 1 92 ? -18.901 -6.223 42.768 1.00 92.06 92 GLN A C 1
ATOM 687 O O . GLN A 1 92 ? -19.820 -6.415 43.563 1.00 92.06 92 GLN A O 1
ATOM 692 N N . SER A 1 93 ? -17.665 -5.897 43.159 1.00 94.12 93 SER A N 1
ATOM 693 C CA . SER A 1 93 ? -17.306 -5.696 44.569 1.00 94.12 93 SER A CA 1
ATOM 694 C C . SER A 1 93 ? -18.125 -4.564 45.192 1.00 94.12 93 SER A C 1
ATOM 696 O O . SER A 1 93 ? -18.818 -4.780 46.183 1.00 94.12 93 SER A O 1
ATOM 698 N N . ASN A 1 94 ? -18.151 -3.392 44.547 1.00 95.19 94 ASN A N 1
ATOM 699 C CA . ASN A 1 94 ? -18.926 -2.240 45.015 1.00 95.19 94 ASN A CA 1
ATOM 700 C C . ASN A 1 94 ? -20.423 -2.565 45.131 1.00 95.19 94 ASN A C 1
ATOM 702 O O . ASN A 1 94 ? -21.078 -2.152 46.085 1.00 95.19 94 ASN A O 1
ATOM 706 N N . ARG A 1 95 ? -20.985 -3.320 44.174 1.00 94.69 95 ARG A N 1
ATOM 707 C CA . ARG A 1 95 ? -22.377 -3.797 44.250 1.00 94.69 95 ARG A CA 1
ATOM 708 C C . ARG A 1 95 ? -22.612 -4.680 45.475 1.00 94.69 95 ARG A C 1
ATOM 710 O O . ARG A 1 95 ? -23.637 -4.515 46.128 1.00 94.69 95 ARG A O 1
ATOM 717 N N . GLY A 1 96 ? -21.689 -5.587 45.794 1.00 94.06 96 GLY A N 1
ATOM 718 C CA . GLY A 1 96 ? -21.763 -6.421 46.997 1.00 94.06 96 GLY A CA 1
ATOM 719 C C . GLY A 1 96 ? -21.767 -5.590 48.282 1.00 94.06 96 GLY A C 1
ATOM 720 O O . GLY A 1 96 ? -22.633 -5.782 49.133 1.00 94.06 96 GLY A O 1
ATOM 721 N N . GLU A 1 97 ? -20.870 -4.608 48.377 1.00 94.12 97 GLU A N 1
ATOM 722 C CA . GLU A 1 97 ? -20.794 -3.690 49.523 1.00 94.12 97 GLU A CA 1
ATOM 723 C C . GLU A 1 97 ? -22.079 -2.867 49.697 1.00 94.12 97 GLU A C 1
ATOM 725 O O . GLU A 1 97 ? -22.571 -2.695 50.814 1.00 94.12 97 GLU A O 1
ATOM 730 N N . LEU A 1 98 ? -22.673 -2.403 48.593 1.00 92.38 98 LEU A N 1
ATOM 731 C CA . LEU A 1 98 ? -23.952 -1.687 48.602 1.00 92.38 98 LEU A CA 1
ATOM 732 C C . LEU A 1 98 ? -25.103 -2.563 49.113 1.00 92.38 98 LEU A C 1
ATOM 734 O O . LEU A 1 98 ? -25.950 -2.078 49.864 1.00 92.38 98 LEU A O 1
ATOM 738 N N . ILE A 1 99 ? -25.131 -3.843 48.731 1.00 94.50 99 ILE A N 1
ATOM 739 C CA . ILE A 1 99 ? -26.136 -4.798 49.216 1.00 94.50 99 ILE A CA 1
ATOM 740 C C . ILE A 1 99 ? -25.964 -5.031 50.720 1.00 94.50 99 ILE A C 1
ATOM 742 O O . ILE A 1 99 ? -26.947 -4.985 51.463 1.00 94.50 99 ILE A O 1
ATOM 746 N N . GLU A 1 100 ? -24.730 -5.224 51.190 1.00 93.81 100 GLU A N 1
ATOM 747 C CA . GLU A 1 100 ? -24.453 -5.409 52.618 1.00 93.81 100 GLU A CA 1
ATOM 748 C C . GLU A 1 100 ? -24.865 -4.174 53.435 1.00 93.81 100 GLU A C 1
ATOM 750 O O . GLU A 1 100 ? -25.509 -4.294 54.483 1.00 93.81 100 GLU A O 1
ATOM 755 N N . LEU A 1 101 ? -24.545 -2.976 52.941 1.00 93.56 101 LEU A N 1
ATOM 756 C CA . LEU A 1 101 ? -24.936 -1.723 53.576 1.00 93.56 101 LEU A CA 1
ATOM 757 C C . LEU A 1 101 ? -26.459 -1.572 53.629 1.00 93.56 101 LEU A C 1
ATOM 759 O O . LEU A 1 101 ? -27.000 -1.238 54.684 1.00 93.56 101 LEU A O 1
ATOM 763 N N . ALA A 1 102 ? -27.155 -1.858 52.526 1.00 91.75 102 ALA A N 1
ATOM 764 C CA . ALA A 1 102 ? -28.613 -1.825 52.479 1.00 91.75 102 ALA A CA 1
ATOM 765 C C . ALA A 1 102 ? -29.221 -2.768 53.529 1.00 91.75 102 ALA A C 1
ATOM 767 O O . ALA A 1 102 ? -30.100 -2.361 54.289 1.00 91.75 102 ALA A O 1
ATOM 768 N N . GLN A 1 103 ? -28.693 -3.988 53.657 1.00 91.75 103 GLN A N 1
ATOM 769 C CA . GLN A 1 103 ? -29.153 -4.950 54.656 1.00 91.75 103 GLN A CA 1
ATOM 770 C C . GLN A 1 103 ? -28.881 -4.476 56.094 1.00 91.75 103 GLN A C 1
ATOM 772 O O . GLN A 1 103 ? -29.717 -4.679 56.978 1.00 91.75 103 GLN A O 1
ATOM 777 N N . LYS A 1 104 ? -27.741 -3.824 56.363 1.00 92.31 104 LYS A N 1
ATOM 778 C CA . LYS A 1 104 ? -27.454 -3.209 57.675 1.00 92.31 104 LYS A CA 1
ATOM 779 C C . LYS A 1 104 ? -28.421 -2.070 57.998 1.00 92.31 104 LYS A C 1
ATOM 781 O O . LYS A 1 104 ? -28.937 -2.017 59.113 1.00 92.31 104 LYS A O 1
ATOM 786 N N . ILE A 1 105 ? -28.718 -1.207 57.027 1.00 91.06 105 ILE A N 1
ATOM 787 C CA . ILE A 1 105 ? -29.695 -0.120 57.184 1.00 91.06 105 ILE A CA 1
ATOM 788 C C . ILE A 1 105 ? -31.089 -0.691 57.481 1.00 91.06 105 ILE A C 1
ATOM 790 O O . ILE A 1 105 ? -31.758 -0.222 58.401 1.00 91.06 105 ILE A O 1
ATOM 794 N N . SER A 1 106 ? -31.515 -1.743 56.775 1.00 85.81 106 SER A N 1
ATOM 795 C CA . SER A 1 106 ? -32.800 -2.405 57.037 1.00 85.81 106 SER A CA 1
ATOM 796 C C . SER A 1 106 ? -32.875 -3.029 58.433 1.00 85.81 106 SER A C 1
ATOM 798 O O . SER A 1 106 ? -33.894 -2.894 59.105 1.00 85.81 106 SER A O 1
ATOM 800 N N . GLN A 1 107 ? -31.800 -3.659 58.915 1.00 84.62 107 GLN A N 1
ATOM 801 C CA . GLN A 1 107 ? -31.743 -4.200 60.282 1.00 84.62 107 GLN A CA 1
ATOM 802 C C . GLN A 1 107 ? -31.851 -3.099 61.345 1.00 84.62 107 GLN A C 1
ATOM 804 O O . GLN A 1 107 ? -32.508 -3.290 62.372 1.00 84.62 107 GLN A O 1
ATOM 809 N N . PHE A 1 108 ? -31.255 -1.931 61.089 1.00 83.44 108 PHE A N 1
ATOM 810 C CA . PHE A 1 108 ? -31.384 -0.771 61.968 1.00 83.44 108 PHE A CA 1
ATOM 811 C C . PHE A 1 108 ? -32.821 -0.226 61.978 1.00 83.44 108 PHE A C 1
ATOM 813 O O . PHE A 1 108 ? -33.377 0.020 63.047 1.00 83.44 108 PHE A O 1
ATOM 820 N N . ALA A 1 109 ? -33.464 -0.123 60.809 1.00 81.50 109 ALA A N 1
ATOM 821 C CA . ALA A 1 109 ? -34.865 0.289 60.698 1.00 81.50 109 ALA A CA 1
ATOM 822 C C . ALA A 1 109 ? -35.824 -0.695 61.398 1.00 81.50 109 ALA A C 1
ATOM 824 O O . ALA A 1 109 ? -36.729 -0.268 62.111 1.00 81.50 109 ALA A O 1
ATOM 825 N N . THR A 1 110 ? -35.591 -2.008 61.273 1.00 70.69 110 THR A N 1
ATOM 826 C CA . THR A 1 110 ? -36.343 -3.046 62.001 1.00 70.69 110 THR A CA 1
ATOM 827 C C . THR A 1 110 ? -36.132 -2.961 63.514 1.00 70.69 110 THR A C 1
ATOM 829 O O . THR A 1 110 ? -37.087 -3.137 64.266 1.00 70.69 110 THR A O 1
ATOM 832 N N . SER A 1 111 ? -34.922 -2.641 63.977 1.00 63.50 111 SER A N 1
ATOM 833 C CA . SER A 1 111 ? -34.632 -2.497 65.413 1.00 63.50 111 SER A CA 1
ATOM 834 C C . SER A 1 111 ? -35.251 -1.229 66.023 1.00 63.50 111 SER A C 1
ATOM 836 O O . SER A 1 111 ? -35.554 -1.210 67.213 1.00 63.50 111 SER A O 1
ATOM 838 N N . GLY A 1 112 ? -35.499 -0.191 65.215 1.00 58.41 112 GLY A N 1
ATOM 839 C CA . GLY A 1 112 ? -36.248 1.008 65.612 1.00 58.41 112 GLY A CA 1
ATOM 840 C C . GLY A 1 112 ? -37.777 0.858 65.569 1.00 58.41 112 GLY A C 1
ATOM 841 O O . GLY A 1 112 ? -38.485 1.694 66.123 1.00 58.41 112 GLY A O 1
ATOM 842 N N . ALA A 1 113 ? -38.304 -0.205 64.951 1.00 51.31 113 ALA A N 1
ATOM 843 C CA . ALA A 1 113 ? -39.739 -0.397 64.719 1.00 51.31 113 ALA A CA 1
ATOM 844 C C . ALA A 1 113 ? -40.498 -1.111 65.860 1.00 51.31 113 ALA A C 1
ATOM 846 O O . ALA A 1 113 ? -41.699 -1.350 65.735 1.00 51.31 113 ALA A O 1
ATOM 847 N N . VAL A 1 114 ? -39.854 -1.434 66.993 1.00 52.00 114 VAL A N 1
ATOM 848 C CA . VAL A 1 114 ? -40.548 -2.025 68.165 1.00 52.00 114 VAL A CA 1
ATOM 849 C C . VAL A 1 114 ? -41.379 -0.983 68.937 1.00 52.00 114 VAL A C 1
ATOM 851 O O . VAL A 1 114 ? -42.195 -1.332 69.786 1.00 52.00 114 VAL A O 1
ATOM 854 N N . THR A 1 115 ? -41.283 0.300 68.591 1.00 52.19 115 THR A N 1
ATOM 855 C CA . THR A 1 115 ? -42.242 1.315 69.035 1.00 52.19 115 THR A CA 1
ATOM 856 C C . THR A 1 115 ? -42.893 1.951 67.819 1.00 52.19 115 THR A C 1
ATOM 858 O O . THR A 1 115 ? -42.194 2.548 67.007 1.00 52.19 115 THR A O 1
ATOM 861 N N . ASN A 1 116 ? -44.225 1.874 67.754 1.00 52.19 116 ASN A N 1
ATOM 862 C CA . ASN A 1 116 ? -45.109 2.565 66.807 1.00 52.19 116 ASN A CA 1
ATOM 863 C C . ASN A 1 116 ? -45.644 1.740 65.617 1.00 52.19 116 ASN A C 1
ATOM 865 O O . ASN A 1 116 ? -45.520 2.127 64.458 1.00 52.19 116 ASN A O 1
ATOM 869 N N . ALA A 1 117 ? -46.353 0.647 65.917 1.00 45.31 117 ALA A N 1
ATOM 870 C CA . ALA A 1 117 ? -47.388 0.119 65.030 1.00 45.31 117 ALA A CA 1
ATOM 871 C C . ALA A 1 117 ? -48.758 0.687 65.450 1.00 45.31 117 ALA A C 1
ATOM 873 O O . ALA A 1 117 ? -49.446 0.151 66.317 1.00 45.31 117 ALA A O 1
ATOM 874 N N . SER A 1 118 ? -49.154 1.802 64.841 1.00 47.16 118 SER A N 1
ATOM 875 C CA . SER A 1 118 ? -50.552 2.225 64.753 1.00 47.16 118 SER A CA 1
ATOM 876 C C . SER A 1 118 ? -50.793 2.870 63.393 1.00 47.16 118 SER A C 1
ATOM 878 O O . SER A 1 118 ? -50.185 3.880 63.063 1.00 47.16 118 SER A O 1
ATOM 880 N N . SER A 1 119 ? -51.717 2.243 62.661 1.00 51.91 119 SER A N 1
ATOM 881 C CA . SER A 1 119 ? -52.571 2.814 61.615 1.00 51.91 119 SER A CA 1
ATOM 882 C C . SER A 1 119 ? -51.912 3.297 60.319 1.00 51.91 119 SER A C 1
ATOM 884 O O . SER A 1 119 ? -51.395 4.401 60.244 1.00 51.91 119 SER A O 1
ATOM 886 N N . SER A 1 120 ? -52.081 2.525 59.242 1.00 42.94 120 SER A N 1
ATOM 887 C CA . SER A 1 120 ? -52.940 2.928 58.113 1.00 42.94 120 SER A CA 1
ATOM 888 C C . SER A 1 120 ? -52.763 1.954 56.947 1.00 42.94 120 SER A C 1
ATOM 890 O O . SER A 1 120 ? -51.722 1.889 56.301 1.00 42.94 120 SER A O 1
ATOM 892 N N . ARG A 1 121 ? -53.815 1.175 56.711 1.00 65.69 121 ARG A N 1
ATOM 893 C CA . ARG A 1 121 ? -54.081 0.402 55.495 1.00 65.69 121 ARG A CA 1
ATOM 894 C C . ARG A 1 121 ? -54.708 1.346 54.455 1.00 65.69 121 ARG A C 1
ATOM 896 O O . ARG A 1 121 ? -55.319 2.324 54.872 1.00 65.69 121 ARG A O 1
ATOM 903 N N . LEU A 1 122 ? -54.674 0.929 53.177 1.00 45.09 122 LEU A N 1
ATOM 904 C CA . LEU A 1 122 ? -55.195 1.575 51.945 1.00 45.09 122 LEU A CA 1
ATOM 905 C C . LEU A 1 122 ? -54.093 2.427 51.271 1.00 45.09 122 LEU A C 1
ATOM 907 O O . LEU A 1 122 ? -53.376 3.129 51.963 1.00 45.09 122 LEU A O 1
ATOM 911 N N . GLU A 1 123 ? -53.771 2.334 49.979 1.00 40.56 123 GLU A N 1
ATOM 912 C CA . GLU A 1 123 ? -54.569 2.051 48.785 1.00 40.56 123 GLU A CA 1
ATOM 913 C C . GLU A 1 123 ? -53.696 1.471 47.654 1.00 40.56 123 GLU A C 1
ATOM 915 O O . GLU A 1 123 ? -52.511 1.775 47.526 1.00 40.56 123 GLU A O 1
ATOM 920 N N . ALA A 1 124 ? -54.322 0.663 46.800 1.00 49.75 124 ALA A N 1
ATOM 921 C CA . ALA A 1 124 ? -53.821 0.306 45.481 1.00 49.75 124 ALA A CA 1
ATOM 922 C C . ALA A 1 124 ? -54.304 1.347 44.463 1.00 49.75 124 ALA A C 1
ATOM 924 O O . ALA A 1 124 ? -55.485 1.688 44.474 1.00 49.75 124 ALA A O 1
ATOM 925 N N . THR A 1 125 ? -53.454 1.793 43.534 1.00 33.22 125 THR A N 1
ATOM 926 C CA . THR A 1 125 ? -53.907 2.343 42.246 1.00 33.22 125 THR A CA 1
ATOM 927 C C . THR A 1 125 ? -52.856 2.105 41.159 1.00 33.22 125 THR A C 1
ATOM 929 O O . THR A 1 125 ? -51.679 2.422 41.290 1.00 33.22 125 THR A O 1
ATOM 932 N N . SER A 1 126 ? -53.359 1.488 40.099 1.00 51.44 126 SER A N 1
ATOM 933 C CA . SER A 1 126 ? -52.838 1.193 38.766 1.00 51.44 126 SER A CA 1
ATOM 934 C C . SER A 1 126 ? -52.189 2.353 38.008 1.00 51.44 126 SER A C 1
ATOM 936 O O . SER A 1 126 ? -52.661 3.476 38.133 1.00 51.44 126 SER A O 1
ATOM 938 N N . THR A 1 127 ? -51.238 2.035 37.116 1.00 35.16 127 THR A N 1
ATOM 939 C CA . THR A 1 127 ? -51.012 2.572 35.742 1.00 35.16 127 THR A CA 1
ATOM 940 C C . THR A 1 127 ? -49.760 1.833 35.220 1.00 35.16 127 THR A C 1
ATOM 942 O O . THR A 1 127 ? -48.706 1.955 35.822 1.00 35.16 127 THR A O 1
ATOM 945 N N . GLY A 1 128 ? -49.774 0.910 34.254 1.00 47.31 128 GLY A N 1
ATOM 946 C CA . GLY A 1 128 ? -50.361 0.986 32.919 1.00 47.31 128 GLY A CA 1
ATOM 947 C C . GLY A 1 128 ? -49.317 1.533 31.937 1.00 47.31 128 GLY A C 1
ATOM 948 O O . GLY A 1 128 ? -49.294 2.739 31.731 1.00 47.31 128 GLY A O 1
ATOM 949 N N . SER A 1 129 ? -48.445 0.689 31.365 1.00 46.97 129 SER A N 1
ATOM 950 C CA . SER A 1 129 ? -47.650 1.006 30.157 1.00 46.97 129 SER A CA 1
ATOM 951 C C . SER A 1 129 ? -46.866 -0.210 29.652 1.00 46.97 129 SER A C 1
ATOM 953 O O . SER A 1 129 ? -45.690 -0.355 29.948 1.00 46.97 129 SER A O 1
ATOM 955 N N . GLU A 1 130 ? -47.508 -1.050 28.841 1.00 42.50 130 GLU A N 1
ATOM 956 C CA . GLU A 1 130 ? -46.818 -1.831 27.806 1.00 42.50 130 GLU A CA 1
ATOM 957 C C . GLU A 1 130 ? -47.682 -1.823 26.540 1.00 42.50 130 GLU A C 1
ATOM 959 O O . GLU A 1 130 ? -48.391 -2.769 26.214 1.00 42.50 130 GLU A O 1
ATOM 964 N N . THR A 1 131 ? -47.688 -0.690 25.840 1.00 51.03 131 THR A N 1
ATOM 965 C CA . THR A 1 131 ? -47.943 -0.627 24.395 1.00 51.03 131 THR A CA 1
ATOM 966 C C . THR A 1 131 ? -47.233 0.609 23.854 1.00 51.03 131 THR A C 1
ATOM 968 O O . THR A 1 131 ? -47.703 1.725 24.036 1.00 51.03 131 THR A O 1
ATOM 971 N N . SER A 1 132 ? -46.070 0.391 23.247 1.00 43.22 132 SER A N 1
ATOM 972 C CA . SER A 1 132 ? -45.364 1.275 22.309 1.00 43.22 132 SER A CA 1
ATOM 973 C C . SER A 1 132 ? -44.115 0.515 21.872 1.00 43.22 132 SER A C 1
ATOM 975 O O . SER A 1 132 ? -43.445 -0.078 22.703 1.00 43.22 132 SER A O 1
ATOM 977 N N . ALA A 1 133 ? -43.694 0.462 20.626 1.00 50.09 133 ALA A N 1
ATOM 978 C CA . ALA A 1 133 ? -44.251 0.926 19.377 1.00 50.09 133 ALA A CA 1
ATOM 979 C C . ALA A 1 133 ? -43.427 0.188 18.314 1.00 50.09 133 ALA A C 1
ATOM 981 O O . ALA A 1 133 ? -42.207 0.054 18.431 1.00 50.09 133 ALA A O 1
ATOM 982 N N . ILE A 1 134 ? -44.108 -0.323 17.296 1.00 53.47 134 ILE A N 1
ATOM 983 C CA . ILE A 1 134 ? -43.492 -0.723 16.039 1.00 53.47 134 ILE A CA 1
ATOM 984 C C . ILE A 1 134 ? -43.214 0.596 15.324 1.00 53.47 134 ILE A C 1
ATOM 986 O O . ILE A 1 134 ? -44.120 1.180 14.738 1.00 53.47 134 ILE A O 1
ATOM 990 N N . GLU A 1 135 ? -41.993 1.105 15.421 1.00 44.50 135 GLU A N 1
ATOM 991 C CA . GLU A 1 135 ? -41.575 2.245 14.609 1.00 44.50 135 GLU A CA 1
ATOM 992 C C . GLU A 1 135 ? -41.020 1.740 13.279 1.00 44.50 135 GLU A C 1
ATOM 994 O O . GLU A 1 135 ? -39.839 1.446 13.103 1.00 44.50 135 GLU A O 1
ATOM 999 N N . THR A 1 136 ? -41.942 1.628 12.326 1.00 46.31 136 THR A N 1
ATOM 1000 C CA . THR A 1 136 ? -41.689 1.825 10.902 1.00 46.31 136 THR A CA 1
ATOM 1001 C C . THR A 1 136 ? -40.922 3.130 10.690 1.00 46.31 136 THR A C 1
ATOM 1003 O O . THR A 1 136 ? -41.512 4.210 10.708 1.00 46.31 136 THR A O 1
ATOM 1006 N N . PHE A 1 137 ? -39.619 3.038 10.435 1.00 47.56 137 PHE A N 1
ATOM 1007 C CA . PHE A 1 137 ? -38.884 4.112 9.778 1.00 47.56 137 PHE A CA 1
ATOM 1008 C C . PHE A 1 137 ? -39.171 4.038 8.279 1.00 47.56 137 PHE A C 1
ATOM 1010 O O . PHE A 1 137 ? -38.460 3.394 7.523 1.00 47.56 137 PHE A O 1
ATOM 1017 N N . THR A 1 138 ? -40.241 4.695 7.836 1.00 52.19 138 THR A N 1
ATOM 1018 C CA . THR A 1 138 ? -40.354 5.122 6.440 1.00 52.19 138 THR A CA 1
ATOM 1019 C C . THR A 1 138 ? -39.525 6.391 6.284 1.00 52.19 138 THR A C 1
ATOM 1021 O O . THR A 1 138 ? -40.037 7.496 6.471 1.00 52.19 138 THR A O 1
ATOM 1024 N N . ALA A 1 139 ? -38.239 6.248 5.972 1.00 47.75 139 ALA A N 1
ATOM 1025 C CA . ALA A 1 139 ? -37.402 7.367 5.570 1.00 47.75 139 ALA A CA 1
ATOM 1026 C C . ALA A 1 139 ? -37.112 7.230 4.075 1.00 47.75 139 ALA A C 1
ATOM 1028 O O . ALA A 1 139 ? -36.131 6.625 3.663 1.00 47.75 139 ALA A O 1
ATOM 1029 N N . SER A 1 140 ? -37.992 7.827 3.267 1.00 50.00 140 SER A N 1
ATOM 1030 C CA . SER A 1 140 ? -37.818 8.043 1.828 1.00 50.00 140 SER A CA 1
ATOM 1031 C C . SER A 1 140 ? -36.508 8.799 1.549 1.00 50.00 140 SER A C 1
ATOM 1033 O O . SER A 1 140 ? -36.499 10.018 1.387 1.00 50.00 140 SER A O 1
ATOM 1035 N N . GLY A 1 141 ? -35.391 8.081 1.529 1.00 51.00 141 GLY A N 1
ATOM 1036 C CA . GLY A 1 141 ? -34.072 8.578 1.175 1.00 51.00 141 GLY A CA 1
ATOM 1037 C C . GLY A 1 141 ? -33.721 8.098 -0.220 1.00 51.00 141 GLY A C 1
ATOM 1038 O O . GLY A 1 141 ? -33.707 6.903 -0.478 1.00 51.00 141 GLY A O 1
ATOM 1039 N N . SER A 1 142 ? -33.455 9.011 -1.145 1.00 58.19 142 SER A N 1
ATOM 1040 C CA . SER A 1 142 ? -33.013 8.654 -2.492 1.00 58.19 142 SER A CA 1
ATOM 1041 C C . SER A 1 142 ? -31.803 7.718 -2.430 1.00 58.19 142 SER A C 1
ATOM 1043 O O . SER A 1 142 ? -30.836 8.015 -1.724 1.00 58.19 142 SER A O 1
ATOM 1045 N N . ALA A 1 143 ? -31.853 6.610 -3.177 1.00 64.00 143 ALA A N 1
ATOM 1046 C CA . ALA A 1 143 ? -30.714 5.716 -3.353 1.00 64.00 143 ALA A CA 1
ATOM 1047 C C . ALA A 1 143 ? -29.474 6.549 -3.712 1.00 64.00 143 ALA A C 1
ATOM 1049 O O . ALA A 1 143 ? -29.494 7.337 -4.661 1.00 64.00 143 ALA A O 1
ATOM 1050 N N . SER A 1 144 ? -28.423 6.431 -2.904 1.00 77.88 144 SER A N 1
ATOM 1051 C CA . SER A 1 144 ? -27.222 7.258 -3.021 1.00 77.88 144 SER A CA 1
ATOM 1052 C C . SER A 1 144 ? -26.037 6.376 -3.368 1.00 77.88 144 SER A C 1
ATOM 1054 O O . SER A 1 144 ? -25.874 5.300 -2.802 1.00 77.88 144 SER A O 1
ATOM 1056 N N . THR A 1 145 ? -25.191 6.817 -4.291 1.00 84.44 145 THR A N 1
ATOM 1057 C CA . THR A 1 145 ? -23.974 6.086 -4.647 1.00 84.44 145 THR A CA 1
ATOM 1058 C C . THR A 1 145 ? -22.813 6.563 -3.779 1.00 84.44 145 THR A C 1
ATOM 1060 O O . THR A 1 145 ? -22.590 7.764 -3.619 1.00 84.44 145 THR A O 1
ATOM 1063 N N . TYR A 1 146 ? -22.060 5.624 -3.206 1.00 86.38 146 TYR A N 1
ATOM 1064 C CA . TYR A 1 146 ? -20.888 5.909 -2.383 1.00 86.38 146 TYR A CA 1
ATOM 1065 C C . TYR A 1 146 ? -19.626 5.308 -2.995 1.00 86.38 146 TYR A C 1
ATOM 1067 O O . TYR A 1 146 ? -19.602 4.138 -3.369 1.00 86.38 146 TYR A O 1
ATOM 1075 N N . LYS A 1 147 ? -18.556 6.103 -3.061 1.00 88.69 147 LYS A N 1
ATOM 1076 C CA . LYS A 1 147 ? -17.247 5.659 -3.539 1.00 88.69 147 LYS A CA 1
ATOM 1077 C C . LYS A 1 147 ? -16.391 5.196 -2.367 1.00 88.69 147 LYS A C 1
ATOM 1079 O O . LYS A 1 147 ? -16.038 6.003 -1.511 1.00 88.69 147 LYS A O 1
ATOM 1084 N N . ILE A 1 148 ? -16.031 3.916 -2.376 1.00 87.56 148 ILE A N 1
ATOM 1085 C CA . ILE A 1 148 ? -15.255 3.270 -1.314 1.00 87.56 148 ILE A CA 1
ATOM 1086 C C . ILE A 1 148 ? -13.890 3.946 -1.162 1.00 87.56 148 ILE A C 1
ATOM 1088 O O . ILE A 1 148 ? -13.148 4.099 -2.138 1.00 87.56 148 ILE A O 1
ATOM 1092 N N . GLN A 1 149 ? -13.534 4.302 0.067 1.00 85.56 149 GLN A N 1
ATOM 1093 C CA . GLN A 1 149 ? -12.234 4.850 0.432 1.00 85.56 149 GLN A CA 1
ATOM 1094 C C . GLN A 1 149 ? -11.353 3.795 1.118 1.00 85.56 149 GLN A C 1
ATOM 1096 O O . GLN A 1 149 ? -11.777 2.690 1.458 1.00 85.56 149 GLN A O 1
ATOM 1101 N N . SER A 1 150 ? -10.068 4.118 1.281 1.00 83.69 150 SER A N 1
ATOM 1102 C CA . SER A 1 150 ? -9.121 3.221 1.948 1.00 83.69 150 SER A CA 1
ATOM 1103 C C . SER A 1 150 ? -9.490 3.041 3.423 1.00 83.69 150 SER A C 1
ATOM 1105 O O . SER A 1 150 ? -9.581 4.020 4.159 1.00 83.69 150 SER A O 1
ATOM 1107 N N . GLY A 1 151 ? -9.664 1.791 3.863 1.00 81.62 151 GLY A N 1
ATOM 1108 C CA . GLY A 1 151 ? -10.000 1.453 5.255 1.00 81.62 151 GLY A CA 1
ATOM 1109 C C . GLY A 1 151 ? -11.499 1.355 5.566 1.00 81.62 151 GLY A C 1
ATOM 1110 O O . GLY A 1 151 ? -11.866 1.083 6.722 1.00 81.62 151 GLY A O 1
ATOM 1111 N N . ASP A 1 152 ? -12.347 1.533 4.552 1.00 83.69 152 ASP A N 1
ATOM 1112 C CA . ASP A 1 152 ? -13.784 1.322 4.656 1.00 83.69 152 ASP A CA 1
ATOM 1113 C C . ASP A 1 152 ? -14.146 -0.161 4.720 1.00 83.69 152 ASP A C 1
ATOM 1115 O O . ASP A 1 152 ? -13.505 -1.028 4.124 1.00 83.69 152 ASP A O 1
ATOM 1119 N N . THR A 1 153 ? -15.230 -0.442 5.433 1.00 86.44 153 THR A N 1
ATOM 1120 C CA . THR A 1 153 ? -15.894 -1.744 5.438 1.00 86.44 153 THR A CA 1
ATOM 1121 C C . THR A 1 153 ? -17.391 -1.534 5.271 1.00 86.44 153 THR A C 1
ATOM 1123 O O . THR A 1 153 ? -17.913 -0.490 5.663 1.00 86.44 153 THR A O 1
ATOM 1126 N N . PHE A 1 154 ? -18.106 -2.533 4.748 1.00 84.88 154 PHE A N 1
ATOM 1127 C CA . PHE A 1 154 ? -19.567 -2.474 4.636 1.00 84.88 154 PHE A CA 1
ATOM 1128 C C . PHE A 1 154 ? -20.238 -2.151 5.975 1.00 84.88 154 PHE A C 1
ATOM 1130 O O . PHE A 1 154 ? -21.157 -1.345 6.008 1.00 84.88 154 PHE A O 1
ATOM 1137 N N . GLY A 1 155 ? -19.731 -2.699 7.086 1.00 85.44 155 GLY A N 1
ATOM 1138 C CA . GLY A 1 155 ? -20.228 -2.384 8.427 1.00 85.44 155 GLY A CA 1
ATOM 1139 C C . GLY A 1 155 ? -20.037 -0.913 8.811 1.00 85.44 155 GLY A C 1
ATOM 1140 O O . GLY A 1 155 ? -20.980 -0.282 9.275 1.00 85.44 155 GLY A O 1
ATOM 1141 N N . LYS A 1 156 ? -18.851 -0.337 8.564 1.00 86.81 156 LYS A N 1
ATOM 1142 C CA . LYS A 1 156 ? -18.593 1.087 8.841 1.00 86.81 156 LYS A CA 1
ATOM 1143 C C . LYS A 1 156 ? -19.463 2.001 7.980 1.00 86.81 156 LYS A C 1
ATOM 1145 O O . LYS A 1 156 ? -20.027 2.957 8.501 1.00 86.81 156 LYS A O 1
ATOM 1150 N N . ILE A 1 157 ? -19.594 1.689 6.690 1.00 86.50 157 ILE A N 1
ATOM 1151 C CA . ILE A 1 157 ? -20.417 2.464 5.755 1.00 86.50 157 ILE A CA 1
ATOM 1152 C C . ILE A 1 157 ? -21.893 2.369 6.152 1.00 86.50 157 ILE A C 1
ATOM 1154 O O . ILE A 1 157 ? -22.569 3.393 6.209 1.00 86.50 157 ILE A O 1
ATOM 1158 N N . ALA A 1 158 ? -22.376 1.170 6.488 1.00 85.38 158 ALA A N 1
ATOM 1159 C CA . ALA A 1 158 ? -23.741 0.943 6.948 1.00 85.38 158 ALA A CA 1
ATOM 1160 C C . ALA A 1 158 ? -24.058 1.776 8.198 1.00 85.38 158 ALA A C 1
ATOM 1162 O O . ALA A 1 158 ? -25.019 2.543 8.199 1.00 85.38 158 ALA A O 1
ATOM 1163 N N . SER A 1 159 ? -23.191 1.728 9.217 1.00 84.62 159 SER A N 1
ATOM 1164 C CA . SER A 1 159 ? -23.343 2.546 10.426 1.00 84.62 159 SER A CA 1
ATOM 1165 C C . SER A 1 159 ? -23.279 4.048 10.142 1.00 84.62 159 SER A C 1
ATOM 1167 O O . SER A 1 159 ? -24.068 4.805 10.695 1.00 84.62 159 SER A O 1
ATOM 1169 N N . GLN A 1 160 ? -22.377 4.495 9.265 1.00 83.69 160 GLN A N 1
ATOM 1170 C CA . GLN A 1 160 ? -22.233 5.912 8.924 1.00 83.69 160 GLN A CA 1
ATOM 1171 C C . GLN A 1 160 ? -23.424 6.450 8.119 1.00 83.69 160 GLN A C 1
ATOM 1173 O O . GLN A 1 160 ? -23.773 7.623 8.240 1.00 83.69 160 GLN A O 1
ATOM 1178 N N . LYS A 1 161 ? -24.026 5.614 7.270 1.00 83.50 161 LYS A N 1
ATOM 1179 C CA . LYS A 1 161 ? -25.186 5.966 6.442 1.00 83.50 161 LYS A CA 1
ATOM 1180 C C . LYS A 1 161 ? -26.523 5.656 7.108 1.00 83.50 161 LYS A C 1
ATOM 1182 O O . LYS A 1 161 ? -27.553 5.993 6.539 1.00 83.50 161 LYS A O 1
ATOM 1187 N N . GLY A 1 162 ? -26.506 5.062 8.301 1.00 81.88 162 GLY A N 1
ATOM 1188 C CA . GLY A 1 162 ? -27.713 4.697 9.035 1.00 81.88 162 GLY A CA 1
ATOM 1189 C C . GLY A 1 162 ? -28.540 3.612 8.346 1.00 81.88 162 GLY A C 1
ATOM 1190 O O . GLY A 1 162 ? -29.736 3.540 8.591 1.00 81.88 162 GLY A O 1
ATOM 1191 N N . VAL A 1 163 ? -27.921 2.791 7.491 1.00 85.00 163 VAL A N 1
ATOM 1192 C CA . VAL A 1 163 ? -28.590 1.697 6.772 1.00 85.00 163 VAL A CA 1
ATOM 1193 C C . VAL A 1 163 ? -28.253 0.357 7.407 1.00 85.00 163 VAL A C 1
ATOM 1195 O O . VAL A 1 163 ? -27.182 0.170 7.991 1.00 85.00 163 VAL A O 1
ATOM 1198 N N . ARG A 1 164 ? -29.154 -0.616 7.270 1.00 87.31 164 ARG A N 1
ATOM 1199 C CA . ARG A 1 164 ? -28.886 -1.987 7.714 1.00 87.31 164 ARG A CA 1
ATOM 1200 C C . ARG A 1 164 ? -27.828 -2.641 6.825 1.00 87.31 164 ARG A C 1
ATOM 1202 O O . ARG A 1 164 ? -27.870 -2.517 5.603 1.00 87.31 164 ARG A O 1
ATOM 1209 N N . LEU A 1 165 ? -26.907 -3.382 7.443 1.00 84.31 165 LEU A N 1
ATOM 1210 C CA . LEU A 1 165 ? -25.855 -4.110 6.728 1.00 84.31 165 LEU A CA 1
ATOM 1211 C C . LEU A 1 165 ? -26.441 -5.106 5.715 1.00 84.31 165 LEU A C 1
ATOM 1213 O O . LEU A 1 165 ? -25.951 -5.177 4.593 1.00 84.31 165 LEU A O 1
ATOM 1217 N N . ASP A 1 166 ? -27.509 -5.812 6.094 1.00 84.31 166 ASP A N 1
ATOM 1218 C CA . ASP A 1 166 ? -28.196 -6.779 5.227 1.00 84.31 166 ASP A CA 1
ATOM 1219 C C . ASP A 1 166 ? -28.757 -6.110 3.965 1.00 84.31 166 ASP A C 1
ATOM 1221 O O . ASP A 1 166 ? -28.500 -6.567 2.856 1.00 84.31 166 ASP A O 1
ATOM 1225 N N . ALA A 1 167 ? -29.432 -4.966 4.123 1.00 83.06 167 ALA A N 1
ATOM 1226 C CA . ALA A 1 167 ? -29.973 -4.200 3.001 1.00 83.06 167 ALA A CA 1
ATOM 1227 C C . ALA A 1 167 ? -28.857 -3.675 2.082 1.00 83.06 167 ALA A C 1
ATOM 1229 O O . ALA A 1 167 ? -28.990 -3.662 0.860 1.00 83.06 167 ALA A O 1
ATOM 1230 N N . LEU A 1 168 ? -27.728 -3.262 2.664 1.00 85.62 168 LEU A N 1
ATOM 1231 C CA . LEU A 1 168 ? -26.576 -2.782 1.906 1.00 85.62 168 LEU A CA 1
ATOM 1232 C C . LEU A 1 168 ? -25.893 -3.906 1.104 1.00 85.62 168 LEU A C 1
ATOM 1234 O O . LEU A 1 168 ? -25.396 -3.654 0.007 1.00 85.62 168 LEU A O 1
ATOM 1238 N N . LEU A 1 169 ? -25.879 -5.134 1.624 1.00 84.94 169 LEU A N 1
ATOM 1239 C CA . LEU A 1 169 ? -25.393 -6.323 0.916 1.00 84.94 169 LEU A CA 1
ATOM 1240 C C . LEU A 1 169 ? -26.338 -6.722 -0.221 1.00 84.94 169 LEU A C 1
ATOM 1242 O O . LEU A 1 169 ? -25.887 -6.994 -1.329 1.00 84.94 169 LEU A O 1
ATOM 1246 N N . GLU A 1 170 ? -27.644 -6.698 0.038 1.00 83.12 170 GLU A N 1
ATOM 1247 C CA . GLU A 1 170 ? -28.679 -7.025 -0.945 1.00 83.12 170 GLU A CA 1
ATOM 1248 C C . GLU A 1 170 ? -28.703 -6.033 -2.116 1.00 83.12 170 GLU A C 1
ATOM 1250 O O . GLU A 1 170 ? -28.856 -6.429 -3.269 1.00 83.12 170 GLU A O 1
ATOM 1255 N N . ALA A 1 171 ? -28.446 -4.750 -1.847 1.00 83.75 171 ALA A N 1
ATOM 1256 C CA . ALA A 1 171 ? -28.311 -3.723 -2.878 1.00 83.75 171 ALA A CA 1
ATOM 1257 C C . ALA A 1 171 ? -27.030 -3.858 -3.733 1.00 83.75 171 ALA A C 1
ATOM 1259 O O . ALA A 1 171 ? -26.923 -3.204 -4.773 1.00 83.75 171 ALA A O 1
ATOM 1260 N N . ASN A 1 172 ? -26.050 -4.668 -3.305 1.00 87.31 172 ASN A N 1
ATOM 1261 C CA . ASN A 1 172 ? -24.749 -4.824 -3.967 1.00 87.31 172 ASN A CA 1
ATOM 1262 C C . ASN A 1 172 ? -24.311 -6.302 -4.063 1.00 87.31 172 ASN A C 1
ATOM 1264 O O . ASN A 1 172 ? -23.263 -6.661 -3.516 1.00 87.31 172 ASN A O 1
ATOM 1268 N N . PRO A 1 173 ? -25.046 -7.161 -4.793 1.00 79.88 173 PRO A N 1
ATOM 1269 C CA . PRO A 1 173 ? -24.737 -8.591 -4.889 1.00 79.88 173 PRO A CA 1
ATOM 1270 C C . PRO A 1 173 ? -23.372 -8.877 -5.541 1.00 79.88 173 PRO A C 1
ATOM 1272 O O . PRO A 1 173 ? -22.730 -9.878 -5.231 1.00 79.88 173 PRO A O 1
ATOM 1275 N N . ASP A 1 174 ? -22.885 -7.971 -6.394 1.00 78.44 174 ASP A N 1
ATOM 1276 C CA . ASP A 1 174 ? -21.587 -8.081 -7.078 1.00 78.44 174 ASP A CA 1
ATOM 1277 C C . ASP A 1 174 ? -20.400 -7.564 -6.241 1.00 78.44 174 ASP A C 1
ATOM 1279 O O . ASP A 1 174 ? -19.258 -7.478 -6.721 1.00 78.44 174 ASP A O 1
ATOM 1283 N N . ALA A 1 175 ? -20.650 -7.121 -5.008 1.00 79.12 175 ALA A N 1
ATOM 1284 C CA . ALA A 1 175 ? -19.625 -6.604 -4.119 1.00 79.12 175 ALA A CA 1
ATOM 1285 C C . ALA A 1 175 ? -19.305 -7.622 -3.022 1.00 79.12 175 ALA A C 1
ATOM 1287 O O . ALA A 1 175 ? -20.111 -7.900 -2.143 1.00 79.12 175 ALA A O 1
ATOM 1288 N N . ASP A 1 176 ? -18.081 -8.148 -3.047 1.00 76.88 176 ASP A N 1
ATOM 1289 C CA . ASP A 1 176 ? -17.588 -9.037 -1.999 1.00 76.88 176 ASP A CA 1
ATOM 1290 C C . ASP A 1 176 ? -17.209 -8.218 -0.746 1.00 76.88 176 ASP A C 1
ATOM 1292 O O . ASP A 1 176 ? -16.300 -7.377 -0.813 1.00 76.88 176 ASP A O 1
ATOM 1296 N N . PRO A 1 177 ? -17.834 -8.467 0.421 1.00 70.44 177 PRO A N 1
ATOM 1297 C CA . PRO A 1 177 ? -17.557 -7.727 1.651 1.00 70.44 177 PRO A CA 1
ATOM 1298 C C . PRO A 1 177 ? -16.131 -7.888 2.169 1.00 70.44 177 PRO A C 1
ATOM 1300 O O . PRO A 1 177 ? -15.643 -7.040 2.919 1.00 70.44 177 PRO A O 1
ATOM 1303 N N . ARG A 1 178 ? -15.453 -8.971 1.771 1.00 73.31 178 ARG A N 1
ATOM 1304 C CA . ARG A 1 178 ? -14.054 -9.245 2.114 1.00 73.31 178 ARG A CA 1
ATOM 1305 C C . ARG A 1 178 ? -13.074 -8.633 1.115 1.00 73.31 178 ARG A C 1
ATOM 1307 O O . ARG A 1 178 ? -11.876 -8.608 1.391 1.00 73.31 178 ARG A O 1
ATOM 1314 N N . ARG A 1 179 ? -13.555 -8.141 -0.033 1.00 73.50 179 ARG A N 1
ATOM 1315 C CA . ARG A 1 179 ? -12.730 -7.602 -1.128 1.00 73.50 179 ARG A CA 1
ATOM 1316 C C . ARG A 1 179 ? -13.288 -6.293 -1.686 1.00 73.50 179 ARG A C 1
ATOM 1318 O O . ARG A 1 179 ? -13.445 -6.117 -2.895 1.00 73.50 179 ARG A O 1
ATOM 1325 N N . LEU A 1 180 ? -13.525 -5.341 -0.792 1.00 79.56 180 LEU A N 1
ATOM 1326 C CA . LEU A 1 180 ? -13.849 -3.966 -1.158 1.00 79.56 180 LEU A CA 1
ATOM 1327 C C . LEU A 1 180 ? -12.687 -3.337 -1.941 1.00 79.56 180 LEU A C 1
ATOM 1329 O O . LEU A 1 180 ? -11.568 -3.215 -1.443 1.00 79.56 180 LEU A O 1
ATOM 1333 N N . SER A 1 181 ? -12.951 -2.961 -3.192 1.00 77.69 181 SER A N 1
ATOM 1334 C CA . SER A 1 181 ? -11.969 -2.296 -4.052 1.00 77.69 181 SER A CA 1
ATOM 1335 C C . SER A 1 181 ? -12.053 -0.787 -3.853 1.00 7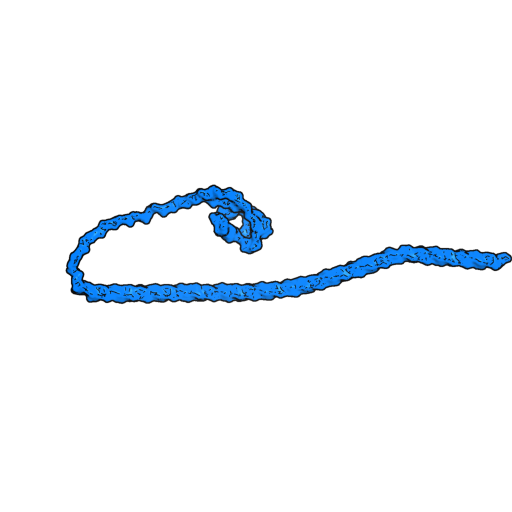7.69 181 SER A C 1
ATOM 1337 O O . SER A 1 181 ? -13.111 -0.191 -4.053 1.00 77.69 181 SER A O 1
ATOM 1339 N N . ILE A 1 182 ? -10.939 -0.166 -3.468 1.00 82.94 182 ILE A N 1
ATOM 1340 C CA . ILE A 1 182 ? -10.862 1.284 -3.259 1.00 82.94 182 ILE A CA 1
ATOM 1341 C C . ILE A 1 182 ? -11.217 1.999 -4.566 1.00 82.94 182 ILE A C 1
ATOM 1343 O O . ILE A 1 182 ? -10.698 1.671 -5.631 1.00 82.94 182 ILE A O 1
ATOM 1347 N N . GLY A 1 183 ? -12.104 2.984 -4.478 1.00 78.38 183 GLY A N 1
ATOM 1348 C CA . GLY A 1 183 ? -12.587 3.755 -5.613 1.00 78.38 183 GLY A CA 1
ATOM 1349 C C . GLY A 1 183 ? -13.741 3.113 -6.383 1.00 78.38 183 GLY A C 1
ATOM 1350 O O . GLY A 1 183 ? -14.244 3.757 -7.301 1.00 78.38 183 GLY A O 1
ATOM 1351 N N . LYS A 1 184 ? -14.180 1.901 -6.015 1.00 82.56 184 LYS A N 1
ATOM 1352 C CA . LYS A 1 184 ? -15.407 1.301 -6.549 1.00 82.56 184 LYS A CA 1
ATOM 1353 C C . LYS A 1 184 ? -16.629 1.984 -5.934 1.00 82.56 184 LYS A C 1
ATOM 1355 O O . LYS A 1 184 ? -16.629 2.345 -4.756 1.00 82.56 184 LYS A O 1
ATOM 1360 N N . GLU A 1 185 ? -17.648 2.173 -6.755 1.00 87.38 185 GLU A N 1
ATOM 1361 C CA . GLU A 1 185 ? -18.935 2.723 -6.349 1.00 87.38 185 GLU A CA 1
ATOM 1362 C C . GLU A 1 185 ? -19.862 1.602 -5.873 1.00 87.38 185 GLU A C 1
ATOM 1364 O O . GLU A 1 185 ? -19.907 0.527 -6.474 1.00 87.38 185 GLU A O 1
ATOM 1369 N N . ILE A 1 186 ? -20.560 1.850 -4.767 1.00 86.44 186 ILE A N 1
ATOM 1370 C CA . ILE A 1 186 ? -21.584 0.968 -4.205 1.00 86.44 186 ILE A CA 1
ATOM 1371 C C . ILE A 1 186 ? -22.890 1.733 -4.027 1.00 86.44 186 ILE A C 1
ATOM 1373 O O . ILE A 1 186 ? -22.896 2.937 -3.755 1.00 86.44 186 ILE A O 1
ATOM 1377 N N . ASN A 1 187 ? -23.995 1.015 -4.154 1.00 86.50 187 ASN A N 1
ATOM 1378 C CA . ASN A 1 187 ? -25.336 1.544 -3.994 1.00 86.50 187 ASN A CA 1
ATOM 1379 C C . ASN A 1 187 ? -25.724 1.511 -2.516 1.00 86.50 187 ASN A C 1
ATOM 1381 O O . ASN A 1 187 ? -25.725 0.454 -1.893 1.00 86.50 187 ASN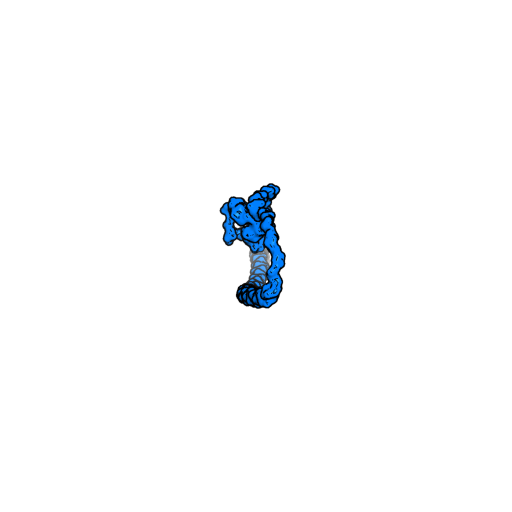 A O 1
ATOM 1385 N N . ILE A 1 188 ? -26.060 2.663 -1.947 1.00 86.25 188 ILE A N 1
ATOM 1386 C CA . ILE A 1 188 ? -26.603 2.763 -0.596 1.00 86.25 188 ILE A CA 1
ATOM 1387 C C . ILE A 1 188 ? -28.133 2.754 -0.714 1.00 86.25 188 ILE A C 1
ATOM 1389 O O . ILE A 1 188 ? -28.686 3.686 -1.313 1.00 86.25 188 ILE A O 1
ATOM 1393 N N . PRO A 1 189 ? -28.821 1.718 -0.197 1.00 79.31 189 PRO A N 1
ATOM 1394 C CA . PRO A 1 189 ? -30.276 1.658 -0.234 1.00 79.31 189 PRO A CA 1
ATOM 1395 C C . PRO A 1 189 ? -30.895 2.755 0.640 1.00 79.31 189 PRO A C 1
ATOM 1397 O O . PRO A 1 189 ? -30.281 3.229 1.597 1.00 79.31 189 PRO A O 1
ATOM 1400 N N . ALA A 1 190 ? -32.121 3.144 0.295 1.00 70.38 190 ALA A N 1
ATOM 1401 C CA . ALA A 1 190 ? -32.983 3.923 1.177 1.00 70.38 190 ALA A CA 1
ATOM 1402 C C . ALA A 1 190 ? -33.266 3.121 2.455 1.00 70.38 190 ALA A C 1
ATOM 1404 O O . ALA A 1 190 ? -33.350 1.893 2.388 1.00 70.38 190 ALA A O 1
ATOM 1405 N N . ASN A 1 191 ? -33.393 3.806 3.590 1.00 59.38 191 ASN A N 1
ATOM 1406 C CA . ASN A 1 191 ? -33.694 3.167 4.871 1.00 59.38 191 ASN A CA 1
ATOM 1407 C C . ASN A 1 191 ? -35.180 2.808 4.991 1.00 59.38 191 ASN A C 1
ATOM 1409 O O . ASN A 1 191 ? -36.016 3.643 4.569 1.00 59.38 191 ASN A O 1
#

Radius of gyration: 46.4 Å; chains: 1; bounding box: 114×24×141 Å

Foldseek 3Di:
DPPVVVVVVVVVVVVVVVVVVVVVVVVCVVVVVVVVVVVVVVVVVVVVVVVVVVVVVVVVVVVVVVVVVVVVVVVVVVVVVVVVVVVVVVVVVVVVVVVVVVVVVVVVVVVVPPPDDDDDDDDDDDDDDDDDDPDDPPDPDPWDKDFAAPPDALVNVCVVVVHDSVVQCVQCVVDDRVDDDGRDIGIDDGD

Secondary structure (DSSP, 8-state):
-HHHHHHHHHHHHHHHHHHHHHHHHHHHHHHHHHHHHHHHHHHHHHHHHHHHHHHHHHHHHHHHHHHHHHHHHHHHHHHHHHHHHHHHHHHHHHHHHHHHHHHHHHHHHHHHTTS----------------------------EEEEPPTT--HHHHHHHHT--HHHHHHT-TT--TT-PPTT-EEEE---